Protein 3TR6 (pdb70)

Radius of gyration: 16.95 Å; Cα contacts (8 Å, |Δi|>4): 360; chains: 1; bounding box: 40×46×36 Å

Foldseek 3Di:
DPPDDDDDVVNVVVCCVPQQDADVLLVVLLVVLVVPPPVSPDFDSRVLCVVLVVCQVAWQEEEAEAQQLNSSVQNCVSHDPNHAYEYEDQDDVNVVNNCVSCVVVVNNVRYHYDHDPVLVVLVCCVVVPQFQPGAEYEHDHPLLCVVVVVVSVLRNHHQFHKYKYPQLCVQPVLVVPPSPDPSSVSSVVVVVCLVPDPQWDDWDPDGNIIDMTTGHD

Secondary structure (DSSP, 8-state):
---S-PPPHHHHHHHHHTT----HHHHHHHHHHHHH-TT-----HHHHHHHHHHHH---SEEEEE--TTSHHHH--TT--TT-EEEEEES-HHHHHHHHHHHHHTT-TTTEEEEES-HHHHHHHHHTTT-TT-EEEEEE-S-GGGHHHHHHHHHHHEEEEEEEEEE-SSGGGGGG-TT---HHHHHHHHHHHHHHH-TTB--EE-STT-EEEEEB--

Organism: Coxiella burnetii (strain RSA 493 / Nine Mile phase I) (NCBI:txid227377)

Solvent-accessible surface area: 11883 Å² total

Sequence (217 aa):
SINTTLLTPELYQYLLQVSLREPPLLAELREETTRSFSTYAQTAPEQAQLLALLVKLQAKKVIDIGTFTGYSAIAGLALPKDGTLITCDVDEKSTALAKEYWEKAGLSDKIGLRLSPAKDTLAELIHAGQAWQYDLIYIDADKANTDLYYEESLKLLREGGLIAVDNVLRRGQVADEENQSENNQLIRLFNQKVYKDERVDILIPIGDGLTLARKKS

Nearest PDB structures (foldseek):
  3tr6-assembly1_A-2  TM=1.003E+00  e=8.094E-41  Coxiella burnetii
  5log-assembly1_B  TM=9.502E-01  e=1.441E-25  Myxococcus xanthus
  5lhm-assembly1_A  TM=9.468E-01  e=1.145E-24  Myxococcus xanthus
  2avd-assembly1_B  TM=9.325E-01  e=1.982E-24  Homo sapiens
  3cbg-assembly1_A-2  TM=9.653E-01  e=3.079E-23  Synechocystis sp. PCC 6803

CATH classification: 3.40.50.150

B-factor: mean 41.54, std 13.02, range [16.9, 124.68]

Structure (mmCIF, N/CA/C/O backbone):
data_3TR6
#
_entry.id   3TR6
#
_cell.length_a   83.686
_cell.length_b   83.686
_cell.length_c   212.910
_cell.angle_alpha   90.000
_cell.angle_beta   90.000
_cell.angle_gamma   120.000
#
_symmetry.space_group_name_H-M   'P 61 2 2'
#
loop_
_entity.id
_entity.type
_entity.pdbx_description
1 polymer O-methyltransferase
2 non-polymer 'NICKEL (II) ION'
3 non-polymer S-ADENOSYL-L-HOMOCYSTEINE
4 water water
#
loop_
_atom_site.group_PDB
_atom_site.id
_atom_site.type_symbol
_atom_site.label_atom_id
_atom_site.label_alt_id
_atom_site.label_comp_id
_atom_site.label_asym_id
_atom_site.label_entity_id
_atom_site.label_seq_id
_atom_site.pdbx_PDB_ins_code
_atom_site.Cartn_x
_atom_site.Cartn_y
_atom_site.Cartn_z
_atom_site.occupancy
_atom_site.B_iso_or_e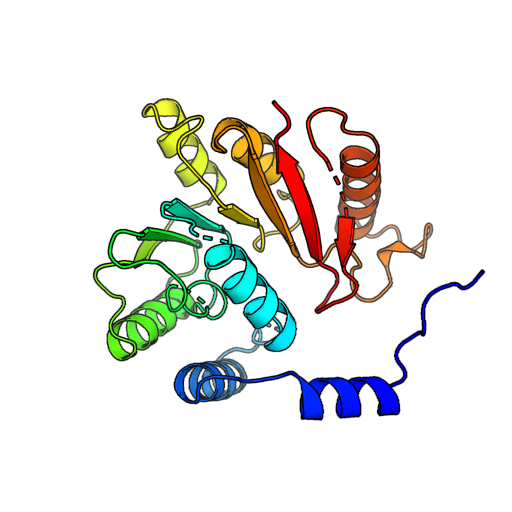quiv
_atom_site.auth_seq_id
_atom_site.auth_comp_id
_atom_site.auth_asym_id
_atom_site.auth_atom_id
_atom_site.pdbx_PDB_model_num
ATOM 9 N N . SER A 1 5 ? 5.764 60.099 -25.337 1.00 73.21 2 SER A N 1
ATOM 10 C CA . SER A 1 5 ? 5.877 59.416 -24.046 1.00 74.22 2 SER A CA 1
ATOM 11 C C . SER A 1 5 ? 4.604 59.748 -23.296 1.00 74.59 2 SER A C 1
ATOM 12 O O . SER A 1 5 ? 4.336 60.929 -23.056 1.00 71.35 2 SER A O 1
ATOM 15 N N . ILE A 1 6 ? 3.812 58.751 -22.902 1.00 54.00 3 ILE A N 1
ATOM 16 C CA . ILE A 1 6 ? 4.120 57.313 -22.892 1.00 49.17 3 ILE A CA 1
ATOM 17 C C . ILE A 1 6 ? 4.831 56.646 -24.088 1.00 52.72 3 ILE A C 1
ATOM 18 O O . ILE A 1 6 ? 4.506 56.895 -25.249 1.00 50.57 3 ILE A O 1
ATOM 23 N N . ASN A 1 7 ? 5.785 55.770 -23.768 1.00 46.30 4 ASN A N 1
ATOM 24 C CA . ASN A 1 7 ? 6.516 54.975 -24.755 1.00 42.19 4 ASN A CA 1
ATOM 25 C C . ASN A 1 7 ? 6.359 53.468 -24.549 1.00 40.92 4 ASN A C 1
ATOM 26 O O . ASN A 1 7 ? 7.022 52.670 -25.213 1.00 31.19 4 ASN A O 1
ATOM 31 N N . THR A 1 8 ? 5.494 53.084 -23.616 1.00 41.59 5 THR A N 1
ATOM 32 C CA . THR A 1 8 ? 5.200 51.677 -23.374 1.00 32.95 5 THR A CA 1
ATOM 33 C C . THR A 1 8 ? 3.711 51.430 -23.531 1.00 30.35 5 THR A C 1
ATOM 34 O O . THR A 1 8 ? 2.893 52.221 -23.072 1.00 32.98 5 THR A O 1
ATOM 38 N N . THR A 1 9 ? 3.355 50.341 -24.196 1.00 29.05 6 THR A N 1
ATOM 39 C CA . THR A 1 9 ? 1.958 49.947 -24.285 1.00 29.88 6 THR A CA 1
ATOM 40 C C . THR A 1 9 ? 1.430 49.526 -22.913 1.00 32.02 6 THR A C 1
ATOM 41 O O . THR A 1 9 ? 1.809 48.483 -22.381 1.00 33.48 6 THR A O 1
ATOM 45 N N . LEU A 1 10 ? 0.562 50.353 -22.341 1.00 31.59 7 LEU A N 1
ATOM 46 C CA . LEU A 1 10 ? 0.017 50.090 -21.016 1.00 27.81 7 LEU A CA 1
ATOM 47 C C . LEU A 1 10 ? -0.979 48.937 -21.061 1.00 30.11 7 LEU A C 1
ATOM 48 O O . LEU A 1 10 ? -1.708 48.769 -22.040 1.00 27.36 7 LEU A O 1
ATOM 53 N N . LEU A 1 11 ? -1.001 48.141 -19.996 1.00 30.40 8 LEU A N 1
ATOM 54 C CA . LEU A 1 11 ? -1.896 46.992 -19.917 1.00 32.78 8 LEU A CA 1
ATOM 55 C C . LEU A 1 11 ? -3.311 47.350 -19.469 1.00 33.29 8 LEU A C 1
ATOM 56 O O . LEU A 1 11 ? -3.513 47.917 -18.394 1.00 33.72 8 LEU A O 1
ATOM 61 N N . THR A 1 12 ? -4.285 47.018 -20.308 1.00 32.14 9 THR A N 1
ATOM 62 C CA . THR A 1 12 ? -5.684 47.045 -19.908 1.00 35.47 9 THR A CA 1
ATOM 63 C C . THR A 1 12 ? -6.007 45.643 -19.419 1.00 36.76 9 THR A C 1
ATOM 64 O O . THR A 1 12 ? -5.253 44.711 -19.685 1.00 39.24 9 THR A O 1
ATOM 68 N N . PRO A 1 13 ? -7.118 45.479 -18.692 1.00 40.73 10 PRO A N 1
ATOM 69 C CA . PRO A 1 13 ? -7.492 44.113 -18.318 1.00 34.70 10 PRO A CA 1
ATOM 70 C C . PRO A 1 13 ? -7.605 43.216 -19.549 1.00 37.24 10 PRO A C 1
ATOM 71 O O . PRO A 1 13 ? -7.270 42.034 -19.483 1.00 34.54 10 PRO A O 1
ATOM 75 N N . GLU A 1 14 ? -8.058 43.779 -20.663 1.00 38.56 11 GLU A N 1
ATOM 76 C CA . GLU A 1 14 ? -8.172 43.020 -21.903 1.00 40.88 11 GLU A CA 1
ATOM 77 C C . GLU A 1 14 ? -6.806 42.532 -22.369 1.00 42.12 11 GLU A C 1
ATOM 78 O O . GLU A 1 14 ? -6.597 41.338 -22.583 1.00 35.90 11 GLU A O 1
ATOM 84 N N . LEU A 1 15 ? -5.878 43.469 -22.521 1.00 40.12 12 LEU A N 1
ATOM 85 C CA . LEU A 1 15 ? -4.540 43.151 -22.995 1.00 32.88 12 LEU A CA 1
ATOM 86 C C . LEU A 1 15 ? -3.813 42.235 -22.012 1.00 36.47 12 LEU A C 1
ATOM 87 O O . LEU A 1 15 ? -3.116 41.305 -22.418 1.00 37.39 12 LEU A O 1
ATOM 92 N N . TYR A 1 16 ? -3.984 42.496 -20.719 1.00 33.66 13 TYR A N 1
ATOM 93 C CA . TYR A 1 16 ? -3.376 41.662 -19.688 1.00 33.89 13 TYR A CA 1
ATOM 94 C C . TYR A 1 16 ? -3.773 40.196 -19.844 1.00 35.47 13 TYR A C 1
ATOM 95 O O . TYR A 1 16 ? -2.927 39.305 -19.777 1.00 39.13 13 TYR A O 1
ATOM 1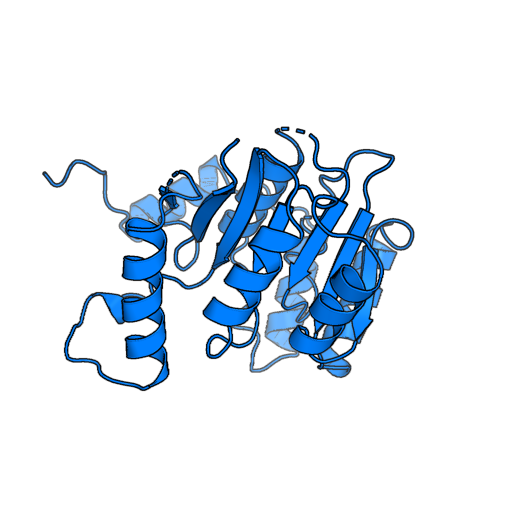04 N N . GLN A 1 17 ? -5.061 39.951 -20.054 1.00 34.42 14 GLN A N 1
ATOM 105 C CA . GLN A 1 17 ? -5.552 38.589 -20.210 1.00 39.11 14 GLN A CA 1
ATOM 106 C C . GLN A 1 17 ? -4.977 37.932 -21.455 1.00 40.02 14 GLN A C 1
ATOM 107 O O . GLN A 1 17 ? -4.644 36.747 -21.445 1.00 36.32 14 GLN A O 1
ATOM 113 N N . TYR A 1 18 ? -4.870 38.704 -22.531 1.00 42.38 15 TYR A N 1
ATOM 114 C CA . TYR A 1 18 ? -4.289 38.195 -23.763 1.00 36.71 15 TYR A CA 1
ATOM 115 C C . TYR A 1 18 ? -2.835 37.807 -23.533 1.00 35.22 15 TYR A C 1
ATOM 116 O O . TYR A 1 18 ? -2.361 36.796 -24.048 1.00 36.40 15 TYR A O 1
ATOM 125 N N . LEU A 1 19 ? -2.130 38.621 -22.756 1.00 33.18 16 LEU A N 1
ATOM 126 C CA . LEU A 1 19 ? -0.724 38.370 -22.462 1.00 32.61 16 LEU A CA 1
ATOM 127 C C . LEU A 1 19 ? -0.548 37.025 -21.767 1.00 34.59 16 LEU A C 1
ATOM 128 O O . LEU A 1 19 ? 0.323 36.236 -22.136 1.00 35.47 16 LEU A O 1
ATOM 133 N N . LEU A 1 20 ? -1.379 36.762 -20.764 1.00 31.49 17 LEU A N 1
ATOM 134 C CA . LEU A 1 20 ? -1.330 35.487 -20.061 1.00 30.42 17 LEU A CA 1
ATOM 135 C C . LEU A 1 20 ? -1.609 34.326 -21.013 1.00 31.17 17 LEU A C 1
ATOM 136 O O . LEU A 1 20 ? -1.024 33.251 -20.882 1.00 37.25 17 LEU A O 1
ATOM 141 N N . GLN A 1 21 ? -2.499 34.549 -21.973 1.00 28.80 18 GLN A N 1
ATOM 142 C CA . GLN A 1 21 ? -2.886 33.499 -22.908 1.00 37.84 18 GLN A CA 1
ATOM 143 C C . GLN A 1 21 ? -1.760 33.110 -23.856 1.00 38.02 18 GLN A C 1
ATOM 144 O O . GLN A 1 21 ? -1.734 31.993 -24.367 1.00 41.52 18 GLN A O 1
ATOM 150 N N . VAL A 1 22 ? -0.833 34.032 -24.094 1.00 33.58 19 VAL A N 1
ATOM 151 C CA . VAL A 1 22 ? 0.266 33.769 -25.014 1.00 31.34 19 VAL A CA 1
ATOM 152 C C . VAL A 1 22 ? 1.625 33.719 -24.329 1.00 36.07 19 VAL A C 1
ATOM 153 O O . VAL A 1 22 ? 2.656 33.724 -25.002 1.00 33.42 19 VAL A O 1
ATOM 157 N N . SER A 1 23 ? 1.636 33.665 -22.999 1.00 33.57 20 SER A N 1
ATOM 158 C CA . SER A 1 23 ? 2.907 33.629 -22.281 1.00 31.08 20 SER A CA 1
ATOM 159 C C . SER A 1 23 ? 2.937 32.700 -21.062 1.00 33.38 20 SER A C 1
ATOM 160 O O . SER A 1 23 ? 3.933 32.013 -20.832 1.00 35.71 20 SER A O 1
ATOM 163 N N . LEU A 1 24 ? 1.860 32.682 -20.281 1.00 34.58 21 LEU A N 1
ATOM 164 C CA . LEU A 1 24 ? 1.860 31.947 -19.013 1.00 34.62 21 LEU A CA 1
ATOM 165 C C . LEU A 1 24 ? 1.840 30.433 -19.201 1.00 35.50 21 LEU A C 1
ATOM 166 O O . LEU A 1 24 ? 0.855 29.872 -19.675 1.00 38.34 21 LEU A O 1
ATOM 171 N N . ARG A 1 25 ? 2.934 29.782 -18.817 1.00 33.84 22 ARG A N 1
ATOM 172 C CA . ARG A 1 25 ? 3.054 28.330 -18.902 1.00 40.27 22 ARG A CA 1
ATOM 173 C C . ARG A 1 25 ? 3.166 27.729 -17.505 1.00 43.22 22 ARG A C 1
ATOM 174 O O . ARG A 1 25 ? 4.202 27.164 -17.151 1.00 44.35 22 ARG A O 1
ATOM 182 N N . GLU A 1 26 ? 2.107 27.849 -16.713 1.00 43.50 23 GLU A N 1
ATOM 183 C CA . GLU A 1 26 ? 2.146 27.398 -15.326 1.00 40.72 23 GLU A CA 1
ATOM 184 C C . GLU A 1 26 ? 2.155 25.877 -15.223 1.00 38.71 23 GLU A C 1
ATOM 185 O O . GLU A 1 26 ? 1.272 25.209 -15.756 1.00 43.21 23 GLU A O 1
ATOM 191 N N . PRO A 1 27 ? 3.164 25.321 -14.538 1.00 38.77 24 PRO A N 1
ATOM 192 C CA . PRO A 1 27 ? 3.204 23.875 -14.298 1.00 41.31 2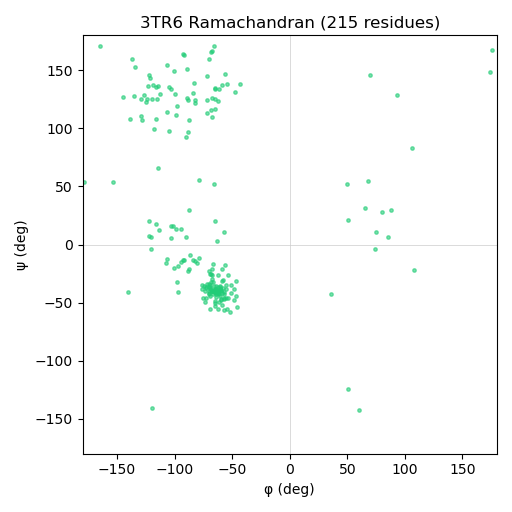4 PRO A CA 1
ATOM 193 C C . PRO A 1 27 ? 2.036 23.462 -13.413 1.00 42.14 24 PRO A C 1
ATOM 194 O O . PRO A 1 27 ? 1.772 24.127 -12.411 1.00 40.98 24 PRO A O 1
ATOM 198 N N . PRO A 1 28 ? 1.339 22.380 -13.782 1.00 43.08 25 PRO A N 1
ATOM 199 C CA . PRO A 1 28 ? 0.139 21.933 -13.066 1.00 46.75 25 PRO A CA 1
ATOM 200 C C . PRO A 1 28 ? 0.339 21.859 -11.557 1.00 39.35 25 PRO A C 1
ATOM 201 O O . PRO A 1 28 ? -0.574 22.206 -10.808 1.00 42.18 25 PRO A O 1
ATOM 205 N N . LEU A 1 29 ? 1.515 21.429 -11.116 1.00 33.73 26 LEU A N 1
ATOM 206 C CA . LEU A 1 29 ? 1.783 21.330 -9.687 1.00 39.72 26 LEU A CA 1
ATOM 207 C C . LEU A 1 29 ? 1.714 22.693 -9.001 1.00 38.54 26 LEU A C 1
ATOM 208 O O . LEU A 1 29 ? 1.167 22.814 -7.908 1.00 39.89 26 LEU A O 1
ATOM 213 N N . LEU A 1 30 ? 2.272 23.717 -9.641 1.00 39.27 27 LEU A N 1
ATOM 214 C CA . LEU A 1 30 ? 2.216 25.071 -9.096 1.00 34.55 27 LEU A CA 1
ATOM 215 C C . LEU A 1 30 ? 0.794 25.624 -9.120 1.00 38.59 27 LEU A C 1
ATOM 216 O O . LEU A 1 30 ? 0.370 26.316 -8.193 1.00 36.58 27 LEU A O 1
ATOM 221 N N . ALA A 1 31 ? 0.061 25.314 -10.185 1.00 36.72 28 ALA A N 1
ATOM 222 C CA . ALA A 1 31 ? -1.342 25.695 -10.286 1.00 37.87 28 ALA A CA 1
ATOM 223 C C . ALA A 1 31 ? -2.119 25.125 -9.103 1.00 38.64 28 ALA A C 1
ATOM 224 O O . ALA A 1 31 ? -2.915 25.821 -8.472 1.00 38.27 28 ALA A O 1
ATOM 226 N N . GLU A 1 32 ? -1.871 23.854 -8.808 1.00 39.31 29 GLU A N 1
ATOM 227 C CA . GLU A 1 32 ? -2.512 23.170 -7.692 1.00 39.65 29 GLU A CA 1
ATOM 228 C C . GLU A 1 32 ? -2.114 23.791 -6.358 1.00 40.13 29 GLU A C 1
ATOM 229 O O . GLU A 1 32 ? -2.937 23.915 -5.449 1.00 42.20 29 GLU A O 1
ATOM 235 N N . LEU A 1 33 ? -0.848 24.182 -6.250 1.00 34.99 30 LEU A N 1
ATOM 236 C CA . LEU A 1 33 ? -0.324 24.780 -5.028 1.00 37.82 30 LEU A CA 1
ATOM 237 C C . LEU A 1 33 ? -1.035 26.080 -4.648 1.00 40.93 30 LEU A C 1
ATOM 238 O O . LEU A 1 33 ? -1.234 26.360 -3.467 1.00 41.73 30 LEU A O 1
ATOM 243 N N . ARG A 1 34 ? -1.415 26.880 -5.639 1.00 36.99 31 ARG A N 1
ATOM 244 C CA . ARG A 1 34 ? -2.066 28.147 -5.329 1.00 43.75 31 ARG A CA 1
ATOM 245 C C . ARG A 1 34 ? -3.588 28.039 -5.202 1.00 43.73 31 ARG A C 1
ATOM 246 O O . ARG A 1 34 ? -4.223 28.869 -4.552 1.00 40.23 31 ARG A O 1
ATOM 254 N N . GLU A 1 35 ? -4.168 27.012 -5.811 1.00 41.23 32 GLU A N 1
ATOM 255 C CA . GLU A 1 35 ? -5.561 26.687 -5.542 1.00 43.88 32 GLU A CA 1
ATOM 256 C C . GLU A 1 35 ? -5.701 26.328 -4.069 1.00 43.93 32 GLU A C 1
ATOM 257 O O . GLU A 1 35 ? -6.650 26.741 -3.406 1.00 46.50 32 GLU A O 1
ATOM 263 N N . GLU A 1 36 ? -4.741 25.564 -3.559 1.00 41.24 33 GLU A N 1
ATOM 264 C CA . GLU A 1 36 ? -4.753 25.166 -2.159 1.00 41.73 33 GLU A CA 1
ATOM 265 C C . GLU A 1 36 ? -4.413 26.327 -1.230 1.00 42.97 33 GLU A C 1
ATOM 266 O O . GLU A 1 36 ? -4.974 26.446 -0.143 1.00 44.70 33 GLU A O 1
ATOM 272 N N . THR A 1 37 ? -3.493 27.183 -1.656 1.00 43.90 34 THR A N 1
ATOM 273 C CA . THR A 1 37 ? -3.127 28.339 -0.848 1.00 43.66 34 THR A CA 1
ATOM 274 C C . THR A 1 37 ? -4.321 29.280 -0.716 1.00 40.17 34 THR A C 1
ATOM 275 O O . THR A 1 37 ? 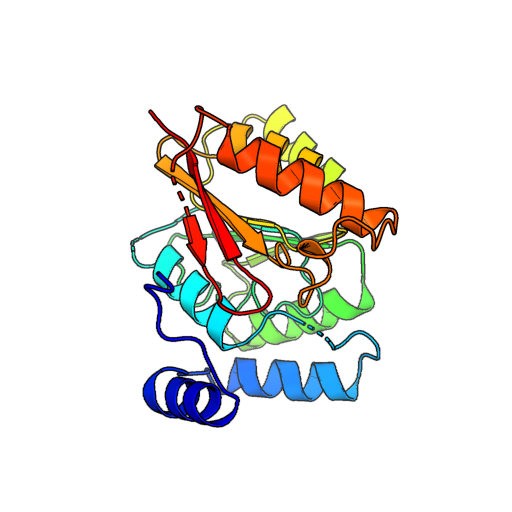-4.564 29.845 0.350 1.00 35.87 34 THR A O 1
ATOM 279 N N . THR A 1 38 ? -5.067 29.437 -1.806 1.00 38.03 35 THR A N 1
ATOM 280 C CA . THR A 1 38 ? -6.264 30.271 -1.803 1.00 44.55 35 THR A CA 1
ATOM 281 C C . THR A 1 38 ? -7.312 29.686 -0.867 1.00 41.72 35 THR A C 1
ATOM 282 O O . THR A 1 38 ? -7.977 30.407 -0.117 1.00 36.58 35 THR A O 1
ATOM 286 N N . ARG A 1 39 ? -7.445 28.367 -0.917 1.00 37.45 36 ARG A N 1
ATOM 287 C CA . ARG A 1 39 ? -8.439 27.657 -0.129 1.00 40.65 36 ARG A CA 1
ATOM 288 C C . ARG A 1 39 ? -8.134 27.647 1.372 1.00 45.25 36 ARG A C 1
ATOM 289 O O . ARG A 1 39 ? -9.050 27.697 2.191 1.00 47.12 36 ARG A O 1
ATOM 297 N N . SER A 1 40 ? -6.853 27.597 1.729 1.00 41.77 37 SER A N 1
ATOM 298 C CA . SER A 1 40 ? -6.460 27.352 3.114 1.00 35.53 37 SER A CA 1
ATOM 299 C C . SER A 1 40 ? -5.891 28.561 3.851 1.00 34.06 37 SER A C 1
ATOM 300 O O . SER A 1 40 ? -5.796 28.545 5.076 1.00 35.55 37 SER A O 1
ATOM 303 N N . PHE A 1 41 ? -5.501 29.600 3.119 1.00 38.61 38 PHE A N 1
ATOM 304 C CA . PHE A 1 41 ? -4.835 30.745 3.739 1.00 34.04 38 PHE A CA 1
ATOM 305 C C . PHE A 1 41 ? -5.519 32.075 3.447 1.00 36.37 38 PHE A C 1
ATOM 306 O O . PHE A 1 41 ? -5.693 32.458 2.289 1.00 35.00 38 PHE A O 1
ATOM 314 N N . SER A 1 42 ? -5.902 32.779 4.506 1.00 36.05 39 SER A N 1
ATOM 315 C CA . SER A 1 42 ? -6.537 34.083 4.358 1.00 32.91 39 SER A CA 1
ATOM 316 C C . SER A 1 42 ? -5.543 35.078 3.782 1.00 33.68 39 SER A C 1
ATOM 317 O O . SER A 1 42 ? -5.923 36.133 3.279 1.00 34.40 39 SER A O 1
ATOM 320 N N . THR A 1 43 ? -4.264 34.726 3.857 1.00 34.57 40 THR A N 1
ATOM 321 C CA . THR A 1 43 ? -3.193 35.598 3.395 1.00 32.60 40 THR A CA 1
ATOM 322 C C . THR A 1 43 ? -2.730 35.208 2.000 1.00 35.84 40 THR A C 1
ATOM 323 O O . THR A 1 43 ? -1.687 35.665 1.539 1.00 37.05 40 THR A O 1
ATOM 327 N N . TYR A 1 44 ? -3.524 34.373 1.335 1.00 34.65 41 TYR A N 1
ATOM 328 C CA . TYR A 1 44 ? -3.209 33.845 0.008 1.00 34.56 41 TYR A CA 1
ATOM 329 C C . TYR A 1 44 ? -2.718 34.897 -0.989 1.00 35.91 41 TYR A C 1
ATOM 330 O O . TYR A 1 44 ? -1.927 34.589 -1.876 1.00 39.59 41 TYR A O 1
ATOM 339 N N . ALA A 1 45 ? -3.192 36.131 -0.848 1.00 35.58 42 ALA A N 1
ATOM 340 C CA . ALA A 1 45 ? -2.917 37.173 -1.838 1.00 36.93 42 ALA A CA 1
ATOM 341 C C . ALA A 1 45 ? -1.442 37.578 -1.931 1.00 44.21 42 ALA A C 1
ATOM 342 O O . ALA A 1 45 ? -0.991 38.057 -2.974 1.00 46.97 42 ALA A O 1
ATOM 352 N N . GLN A 1 47 ? 0.867 35.774 -2.294 1.00 33.91 44 GLN A N 1
ATOM 353 C CA . GLN A 1 47 ? 1.533 34.776 -3.120 1.00 37.97 44 GLN A CA 1
ATOM 354 C C . GLN A 1 47 ? 2.073 35.403 -4.403 1.00 46.85 44 GLN A C 1
ATOM 355 O O . GLN A 1 47 ? 1.476 36.332 -4.958 1.00 41.75 44 GLN A O 1
ATOM 361 N N . THR A 1 48 ? 3.207 34.892 -4.870 1.00 39.00 45 THR A N 1
ATOM 362 C CA . THR A 1 48 ? 3.840 35.417 -6.070 1.00 35.77 45 THR A CA 1
ATOM 363 C C . THR A 1 48 ? 2.965 35.176 -7.293 1.00 32.30 45 THR A C 1
ATOM 364 O O . THR A 1 48 ? 2.420 34.084 -7.473 1.00 32.73 45 THR A O 1
ATOM 368 N N . ALA A 1 49 ? 2.827 36.205 -8.125 1.00 33.07 46 ALA A N 1
ATOM 369 C CA . ALA A 1 49 ? 2.066 36.095 -9.364 1.00 28.25 46 ALA A CA 1
ATOM 370 C C . ALA A 1 49 ? 2.689 35.043 -10.278 1.00 32.24 46 ALA A C 1
ATOM 371 O O . ALA A 1 49 ? 3.908 35.017 -10.465 1.00 31.22 46 ALA A O 1
ATOM 373 N N . PRO A 1 50 ? 1.853 34.164 -10.846 1.00 32.00 47 PRO A N 1
ATOM 374 C CA . PRO A 1 50 ? 2.352 33.095 -11.716 1.00 28.68 47 PRO A CA 1
ATOM 375 C C . PRO A 1 50 ? 3.275 33.637 -12.805 1.00 33.30 47 PRO A C 1
ATOM 376 O O . PRO A 1 50 ? 4.313 33.038 -13.088 1.00 33.92 47 PRO A O 1
ATOM 380 N N . GLU A 1 51 ? 2.907 34.769 -13.393 1.00 31.07 48 GLU A N 1
ATOM 381 C CA . GLU A 1 51 ? 3.685 35.345 -14.483 1.00 31.39 48 GLU A CA 1
ATOM 382 C C . GLU A 1 51 ? 5.008 35.934 -14.000 1.00 31.72 48 GLU A C 1
ATOM 383 O O . GLU A 1 51 ? 6.008 35.880 -14.715 1.00 34.83 48 GLU A O 1
ATOM 389 N N . GLN A 1 52 ? 5.017 36.494 -12.794 1.00 29.20 49 GLN A N 1
ATOM 390 C CA . GLN A 1 52 ? 6.251 37.040 -12.239 1.00 32.76 49 GLN A CA 1
ATOM 391 C C . GLN A 1 52 ? 7.219 35.913 -11.887 1.00 35.09 49 GLN A C 1
ATOM 392 O O . GLN A 1 52 ? 8.418 36.004 -12.148 1.00 30.58 49 GLN A O 1
ATOM 398 N N . ALA A 1 53 ? 6.684 34.851 -11.292 1.00 37.15 50 ALA A N 1
ATOM 399 C CA . ALA A 1 53 ? 7.482 33.685 -10.941 1.00 27.57 50 ALA A CA 1
ATOM 400 C C . ALA A 1 53 ? 8.103 33.069 -12.187 1.00 30.18 50 ALA A C 1
ATOM 401 O O . ALA A 1 53 ? 9.244 32.612 -12.164 1.00 30.01 50 ALA A O 1
ATOM 403 N N . GLN A 1 54 ? 7.342 33.054 -13.275 1.00 32.79 51 GLN A N 1
ATOM 404 C CA . GLN A 1 54 ? 7.819 32.485 -14.527 1.00 32.96 51 GLN A CA 1
ATOM 405 C C . GLN A 1 54 ? 9.029 33.248 -15.051 1.00 31.43 51 GLN A C 1
ATOM 406 O O . GLN A 1 54 ? 9.948 32.655 -15.618 1.00 27.23 51 GLN A O 1
ATOM 412 N N . LEU A 1 55 ? 9.020 34.564 -14.856 1.00 28.56 52 LEU A N 1
ATOM 413 C CA . LEU A 1 55 ? 10.145 35.409 -15.229 1.00 24.60 52 LEU A CA 1
ATOM 414 C C . LEU A 1 55 ? 11.364 35.075 -14.379 1.00 29.73 52 LEU A C 1
ATOM 415 O O . LEU A 1 55 ? 12.488 35.060 -14.877 1.00 26.56 52 LEU A O 1
ATOM 420 N N . LEU A 1 56 ? 11.132 34.814 -13.095 1.00 29.29 53 LEU A N 1
ATOM 421 C CA . LEU A 1 56 ? 12.197 34.408 -12.187 1.00 27.65 53 LEU A CA 1
ATOM 422 C C . LEU A 1 56 ? 12.835 33.106 -12.654 1.00 28.10 53 LEU A C 1
ATOM 423 O O . LEU A 1 56 ? 14.056 32.964 -12.652 1.00 26.84 53 LEU A O 1
ATOM 428 N N . ALA A 1 57 ? 11.994 32.155 -13.046 1.00 29.06 54 ALA A N 1
ATOM 429 C CA . ALA A 1 57 ? 12.470 30.870 -13.540 1.00 30.87 54 ALA A CA 1
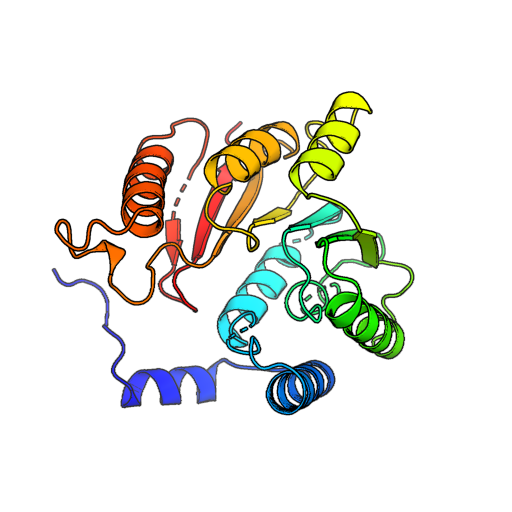ATOM 430 C C . ALA A 1 57 ? 13.344 31.063 -14.774 1.00 30.46 54 ALA A C 1
ATOM 431 O O . ALA A 1 57 ? 14.369 30.397 -14.929 1.00 34.79 54 ALA A O 1
ATOM 433 N N . LEU A 1 58 ? 12.940 31.979 -15.649 1.00 28.59 55 LEU A N 1
ATOM 434 C CA . LEU A 1 58 ? 13.704 32.257 -16.858 1.00 29.95 55 LEU A CA 1
ATOM 435 C C . LEU A 1 58 ? 15.067 32.857 -16.520 1.00 29.20 55 LEU A C 1
ATOM 436 O O . LEU A 1 58 ? 16.058 32.567 -17.186 1.00 30.54 55 LEU A O 1
ATOM 441 N N . LEU A 1 59 ? 15.113 33.683 -15.479 1.00 25.22 56 LEU A N 1
ATOM 442 C CA . LEU A 1 59 ? 16.362 34.304 -15.050 1.00 26.93 56 LEU A CA 1
ATOM 443 C C . LEU A 1 59 ? 17.350 33.286 -14.489 1.00 28.80 56 LEU A C 1
ATOM 444 O O . LEU A 1 59 ? 18.552 33.374 -14.739 1.00 31.00 56 LEU A O 1
ATOM 449 N N . VAL A 1 60 ? 16.841 32.328 -13.723 1.00 27.01 57 VAL A N 1
ATOM 450 C CA . VAL A 1 60 ? 17.668 31.242 -13.211 1.00 27.79 57 VAL A CA 1
ATOM 451 C C . VAL A 1 60 ? 18.333 30.493 -14.366 1.00 36.12 57 VAL A C 1
ATOM 452 O O . VAL A 1 60 ? 19.514 30.152 -14.305 1.00 39.21 57 VAL A O 1
ATOM 456 N N . LYS A 1 61 ? 17.570 30.246 -15.425 1.00 30.85 58 LYS A N 1
ATOM 457 C CA . LYS A 1 61 ? 18.093 29.528 -16.579 1.00 32.64 58 LYS A CA 1
ATOM 458 C C . LYS A 1 61 ? 19.115 30.347 -17.370 1.00 37.49 58 LYS A C 1
ATOM 459 O O . LYS A 1 61 ? 20.141 29.818 -17.800 1.00 39.36 58 LYS A O 1
ATOM 465 N N . LEU A 1 62 ? 18.842 31.635 -17.556 1.00 32.82 59 LEU A N 1
ATOM 466 C CA . LEU A 1 62 ? 19.745 32.496 -18.315 1.00 33.29 59 LEU A CA 1
ATOM 467 C C . LEU A 1 62 ? 21.093 32.652 -17.623 1.00 36.63 59 LEU A C 1
ATOM 468 O O . LEU A 1 62 ? 22.143 32.638 -18.267 1.00 37.02 59 LEU A O 1
ATOM 481 N N . GLN A 1 64 ? 22.139 30.557 -15.430 1.00 36.18 61 GLN A N 1
ATOM 482 C CA . GLN A 1 64 ? 22.541 29.241 -14.966 1.00 39.49 61 GLN A CA 1
ATOM 483 C C . GLN A 1 64 ? 22.897 29.360 -13.490 1.00 39.09 61 GLN A C 1
ATOM 484 O O . GLN A 1 64 ? 23.994 28.992 -13.066 1.00 42.29 61 GLN A O 1
ATOM 490 N N . ALA A 1 65 ? 21.964 29.902 -12.717 1.00 32.10 62 ALA A N 1
ATOM 491 C CA . ALA A 1 65 ? 22.182 30.151 -11.301 1.00 31.77 62 ALA A CA 1
ATOM 492 C C . ALA A 1 65 ? 22.294 28.840 -10.534 1.00 34.26 62 ALA A C 1
ATOM 493 O O . ALA A 1 65 ? 21.417 27.982 -10.623 1.00 35.30 62 ALA A O 1
ATOM 495 N N . LYS A 1 66 ? 23.380 28.687 -9.783 1.00 33.24 63 LYS A N 1
ATOM 496 C CA . LYS A 1 66 ? 23.628 27.457 -9.037 1.00 39.21 63 LYS A CA 1
ATOM 497 C C . LYS A 1 66 ? 23.410 27.652 -7.540 1.00 39.34 63 LYS A C 1
ATOM 498 O O . LYS A 1 66 ? 23.345 26.686 -6.782 1.00 36.22 63 LYS A O 1
ATOM 504 N N . LYS A 1 67 ? 23.291 28.909 -7.126 1.00 36.74 64 LYS A N 1
ATOM 505 C CA . LYS A 1 67 ? 23.055 29.246 -5.728 1.00 37.03 64 LYS A CA 1
ATOM 506 C C . LYS A 1 67 ? 22.039 30.376 -5.603 1.00 38.55 64 LYS A C 1
ATOM 507 O O . LYS A 1 67 ? 22.342 31.534 -5.900 1.00 35.89 64 LYS A O 1
ATOM 513 N N . VAL A 1 68 ? 20.839 30.034 -5.150 1.00 37.60 65 VAL A N 1
ATOM 514 C CA . VAL A 1 68 ? 19.742 30.988 -5.077 1.00 32.29 65 VAL A CA 1
ATOM 515 C C . VAL A 1 68 ? 19.216 31.129 -3.655 1.00 35.62 65 VAL A C 1
ATOM 516 O O . VAL A 1 68 ? 19.171 30.159 -2.899 1.00 38.85 65 VAL A O 1
ATOM 520 N N . ILE A 1 69 ? 18.829 32.345 -3.288 1.00 31.22 66 ILE A N 1
ATOM 521 C CA . ILE A 1 69 ? 18.138 32.559 -2.024 1.00 35.65 66 ILE A CA 1
ATOM 522 C C . ILE A 1 69 ? 16.723 33.072 -2.266 1.00 32.18 66 ILE A C 1
ATOM 523 O O . ILE A 1 69 ? 16.499 33.957 -3.092 1.00 30.57 66 ILE A O 1
ATOM 528 N N . ASP A 1 70 ? 15.772 32.505 -1.538 1.00 30.74 67 ASP A N 1
ATOM 529 C CA . ASP A 1 70 ? 14.377 32.889 -1.655 1.00 29.50 67 ASP A CA 1
ATOM 530 C C . ASP A 1 70 ? 13.901 33.443 -0.317 1.00 30.23 67 ASP A C 1
ATOM 531 O O . ASP A 1 70 ? 13.602 32.686 0.603 1.00 33.02 67 ASP A O 1
ATOM 536 N N . ILE A 1 71 ? 13.856 34.767 -0.206 1.00 24.12 68 ILE A N 1
ATOM 537 C CA . ILE A 1 71 ? 13.438 35.418 1.032 1.00 28.66 68 ILE A CA 1
ATOM 538 C C . ILE A 1 71 ? 11.921 35.622 1.093 1.00 36.51 68 ILE A C 1
ATOM 539 O O . ILE A 1 71 ? 11.370 36.483 0.404 1.00 32.81 68 ILE A O 1
ATOM 544 N N . GLY A 1 72 ? 11.256 34.825 1.926 1.00 31.51 69 GLY A N 1
ATOM 545 C CA . GLY A 1 72 ? 9.810 34.864 2.044 1.00 33.50 69 GLY A CA 1
ATOM 546 C C . GLY A 1 72 ? 9.169 33.660 1.380 1.00 38.48 69 GLY A C 1
ATOM 547 O O . GLY A 1 72 ? 8.714 33.739 0.240 1.00 38.68 69 GLY A O 1
ATOM 548 N N . THR A 1 73 ? 9.124 32.545 2.102 1.00 33.43 70 THR A N 1
ATOM 549 C CA . THR A 1 73 ? 8.668 31.279 1.541 1.00 35.30 70 THR A CA 1
ATOM 550 C C . THR A 1 73 ? 7.161 31.225 1.320 1.00 40.00 70 THR A C 1
ATOM 551 O O . THR A 1 73 ? 6.696 30.781 0.271 1.00 37.46 70 THR A O 1
ATOM 555 N N . PHE A 1 74 ? 6.406 31.669 2.320 1.00 41.42 71 PHE A N 1
ATOM 556 C CA . PHE A 1 74 ? 4.966 31.456 2.341 1.00 39.20 71 PHE A CA 1
ATOM 557 C C . PHE A 1 74 ? 4.698 29.975 2.087 1.00 34.43 71 PHE A C 1
ATOM 558 O O . PHE A 1 74 ? 5.225 29.121 2.792 1.00 39.06 71 PHE A O 1
ATOM 566 N N . THR A 1 75 ? 3.892 29.666 1.078 1.00 35.80 72 THR A N 1
ATOM 567 C CA . THR A 1 75 ? 3.626 28.273 0.733 1.00 33.08 72 THR A CA 1
ATOM 568 C C . THR A 1 75 ? 4.568 27.783 -0.366 1.00 40.30 72 THR A C 1
ATOM 569 O O . THR A 1 75 ? 4.346 26.731 -0.968 1.00 37.95 72 THR A O 1
ATOM 573 N N . GLY A 1 76 ? 5.613 28.567 -0.626 1.00 41.79 73 GLY A N 1
ATOM 574 C CA . GLY A 1 76 ? 6.720 28.142 -1.466 1.00 31.77 73 GLY A CA 1
ATOM 575 C C . GLY A 1 76 ? 6.549 28.201 -2.973 1.00 36.40 73 GLY A C 1
ATOM 576 O O . GLY A 1 76 ? 7.188 27.430 -3.691 1.00 37.82 73 GLY A O 1
ATOM 577 N N . TYR A 1 77 ? 5.714 29.114 -3.463 1.00 34.49 74 TYR A N 1
ATOM 578 C CA . TYR A 1 77 ? 5.480 29.218 -4.903 1.00 34.98 74 TYR A CA 1
ATOM 579 C C . TYR A 1 77 ? 6.744 29.642 -5.660 1.00 34.28 74 TYR A C 1
ATOM 580 O O . TYR A 1 77 ? 7.156 28.986 -6.618 1.00 31.03 74 TYR A O 1
ATOM 589 N N . SER A 1 78 ? 7.358 30.739 -5.229 1.00 33.19 75 SER A N 1
ATOM 590 C CA . SER A 1 78 ? 8.549 31.250 -5.898 1.00 27.45 75 SER A CA 1
ATOM 591 C C . SER A 1 78 ? 9.746 30.326 -5.695 1.00 33.12 75 SER A C 1
ATOM 592 O O . SER A 1 78 ? 10.587 30.181 -6.584 1.00 29.72 75 SER A O 1
ATOM 595 N N . ALA A 1 79 ? 9.815 29.703 -4.521 1.00 32.38 76 ALA A N 1
ATOM 596 C CA . ALA A 1 79 ? 10.888 28.768 -4.211 1.00 33.59 76 ALA A CA 1
ATOM 597 C C . ALA A 1 79 ? 10.860 27.584 -5.166 1.00 30.78 76 ALA A C 1
ATOM 598 O O . ALA A 1 79 ? 11.899 27.137 -5.648 1.00 31.89 76 ALA A O 1
ATOM 600 N N . ILE A 1 80 ? 9.661 27.085 -5.437 1.00 31.44 77 ILE A N 1
ATOM 601 C CA . ILE A 1 80 ? 9.481 25.957 -6.341 1.00 29.85 77 ILE A CA 1
ATOM 602 C C . ILE A 1 80 ? 9.618 26.377 -7.803 1.00 31.22 77 ILE A C 1
ATOM 603 O O . ILE A 1 80 ? 10.172 25.642 -8.620 1.00 31.76 77 ILE A O 1
ATOM 608 N N . ALA A 1 81 ? 9.110 27.562 -8.127 1.00 29.35 78 ALA A N 1
ATOM 609 C CA . ALA A 1 81 ? 9.209 28.085 -9.484 1.00 30.35 78 ALA A CA 1
ATOM 610 C C . ALA A 1 81 ? 10.669 28.160 -9.910 1.00 33.01 78 ALA A C 1
ATOM 611 O O . ALA A 1 81 ? 11.041 27.689 -10.988 1.00 32.87 78 ALA A O 1
ATOM 621 N N . GLY A 1 83 ? 13.198 26.748 -8.141 1.00 33.60 80 GLY A N 1
ATOM 622 C CA . GLY A 1 83 ? 13.752 25.426 -7.907 1.00 30.19 80 GLY A CA 1
ATOM 623 C C . GLY A 1 83 ? 13.691 24.541 -9.140 1.00 31.69 80 GLY A C 1
ATOM 624 O O . GLY A 1 83 ? 14.644 23.834 -9.451 1.00 34.44 80 GLY A O 1
ATOM 625 N N . LEU A 1 84 ? 12.567 24.585 -9.849 1.00 31.46 81 LEU A N 1
ATOM 626 C CA . LEU A 1 84 ? 12.379 23.765 -11.042 1.00 32.70 81 LEU A CA 1
ATOM 627 C C . LEU A 1 84 ? 13.297 24.172 -12.194 1.00 33.10 81 LEU A C 1
ATOM 628 O O . LEU A 1 84 ? 13.549 23.384 -13.107 1.00 37.39 81 LEU A O 1
ATOM 633 N N . ALA A 1 85 ? 13.789 25.405 -12.153 1.00 32.72 82 ALA A N 1
ATOM 634 C CA . ALA A 1 85 ? 14.636 25.918 -13.225 1.00 32.62 82 ALA A CA 1
ATOM 635 C C . ALA A 1 85 ? 16.118 25.706 -12.930 1.00 34.08 82 ALA A C 1
ATOM 636 O O . ALA A 1 85 ? 16.962 25.846 -13.817 1.00 35.08 82 ALA A O 1
ATOM 638 N N . LEU A 1 86 ? 16.422 25.363 -11.682 1.00 33.12 83 LEU A N 1
ATOM 639 C CA . LEU A 1 86 ? 17.792 25.115 -11.249 1.00 30.91 83 LEU A CA 1
ATOM 640 C C . LEU A 1 86 ? 18.487 24.066 -12.101 1.00 34.45 83 LEU A C 1
ATOM 641 O O . LEU A 1 86 ? 17.891 23.047 -12.449 1.00 40.89 83 LEU A O 1
ATOM 646 N N . PRO A 1 87 ? 19.760 24.314 -12.442 1.00 43.23 84 PRO A N 1
ATOM 647 C CA . PRO A 1 87 ? 20.572 23.286 -13.100 1.00 45.23 84 PRO A CA 1
ATOM 648 C C . PRO A 1 87 ? 20.834 22.128 -12.139 1.00 43.85 84 PRO A C 1
ATOM 649 O O . PRO A 1 87 ? 20.588 22.277 -10.940 1.00 42.19 84 PRO A O 1
ATOM 653 N N . LYS A 1 88 ? 21.318 21.001 -12.654 1.00 48.81 85 LYS A N 1
ATOM 654 C CA . LYS A 1 88 ? 21.435 19.773 -11.862 1.00 50.76 85 LYS A CA 1
ATOM 655 C C . LYS A 1 88 ? 22.151 19.970 -10.526 1.00 50.50 85 LYS A C 1
ATOM 656 O O . LYS A 1 88 ? 21.809 19.331 -9.531 1.00 45.87 85 LYS A O 1
ATOM 662 N N . ASP A 1 89 ? 23.139 20.858 -10.509 1.00 49.17 86 ASP A N 1
ATOM 663 C CA . ASP A 1 89 ? 23.966 21.067 -9.325 1.00 43.11 86 ASP A CA 1
ATOM 664 C C . ASP A 1 89 ? 23.598 22.342 -8.572 1.00 46.26 86 ASP A C 1
ATOM 665 O O . ASP A 1 89 ? 24.369 22.827 -7.744 1.00 46.78 86 ASP A O 1
ATOM 670 N N . GLY A 1 90 ? 22.421 22.885 -8.863 1.00 45.86 87 GLY A N 1
ATOM 671 C CA . GLY A 1 90 ? 21.983 24.116 -8.232 1.00 41.31 87 GLY A CA 1
ATOM 672 C C . GLY A 1 90 ? 21.228 23.871 -6.942 1.00 36.39 87 GLY A C 1
ATOM 673 O O . GLY A 1 90 ? 20.590 22.833 -6.772 1.00 41.42 87 GLY A O 1
ATOM 674 N N . THR A 1 91 ? 21.308 24.827 -6.024 1.00 30.29 88 THR A N 1
ATOM 675 C CA . THR A 1 91 ? 20.560 24.742 -4.778 1.00 34.47 88 THR A CA 1
ATOM 676 C C . THR A 1 91 ? 19.880 26.065 -4.457 1.00 38.01 88 THR A C 1
ATOM 677 O O . THR A 1 91 ? 20.338 27.131 -4.872 1.00 40.03 88 THR A O 1
ATOM 681 N N . LEU A 1 92 ? 18.779 25.983 -3.718 1.00 36.96 89 LEU A N 1
ATOM 682 C CA . LEU A 1 92 ? 18.036 27.161 -3.304 1.00 35.93 89 LEU A CA 1
ATOM 683 C C . LEU A 1 92 ? 17.670 27.030 -1.838 1.00 34.68 89 LEU A C 1
ATOM 684 O O . LEU A 1 92 ? 17.110 26.017 -1.420 1.00 42.80 89 LEU A O 1
ATOM 689 N N . ILE A 1 93 ? 18.000 28.045 -1.051 1.00 33.99 90 ILE A N 1
ATOM 690 C CA . ILE A 1 93 ? 17.533 28.094 0.327 1.00 41.68 90 ILE A CA 1
ATOM 691 C C . ILE A 1 93 ? 16.418 29.122 0.446 1.00 41.32 90 ILE A C 1
ATOM 692 O O . ILE A 1 93 ? 16.507 30.218 -0.106 1.00 42.95 90 ILE A O 1
ATOM 697 N N . THR A 1 94 ? 15.359 28.756 1.156 1.00 38.92 91 THR A N 1
ATOM 698 C CA . THR A 1 94 ? 14.193 29.617 1.269 1.00 35.43 91 THR A CA 1
ATOM 699 C C . THR A 1 94 ? 13.956 30.012 2.723 1.00 38.40 91 THR A C 1
ATOM 700 O O . THR A 1 94 ? 14.071 29.188 3.628 1.00 38.25 91 THR A O 1
ATOM 704 N N . CYS A 1 95 ? 13.631 31.281 2.940 1.00 32.14 92 CYS A N 1
ATOM 705 C CA . CYS A 1 95 ? 13.535 31.817 4.289 1.00 34.09 92 CYS A CA 1
ATOM 706 C C . CYS A 1 95 ? 12.117 32.225 4.654 1.00 40.24 92 CYS A C 1
ATOM 707 O O . CYS A 1 95 ? 11.413 32.850 3.865 1.00 38.75 92 CYS A O 1
ATOM 710 N N . ASP A 1 96 ? 11.714 31.869 5.867 1.00 43.70 93 ASP A N 1
ATOM 711 C CA . ASP A 1 96 ? 10.448 32.314 6.422 1.00 43.56 93 ASP A CA 1
ATOM 712 C C . ASP A 1 96 ? 10.467 32.055 7.920 1.00 50.40 93 ASP A C 1
ATOM 713 O O . ASP A 1 96 ? 11.373 31.398 8.433 1.00 52.08 93 ASP A O 1
ATOM 718 N N . VAL A 1 97 ? 9.469 32.574 8.621 1.00 51.50 94 VAL A N 1
ATOM 719 C CA . VAL A 1 97 ? 9.386 32.394 10.061 1.00 47.67 94 VAL A CA 1
ATOM 720 C C . VAL A 1 97 ? 8.084 31.684 10.422 1.00 48.69 94 VAL A C 1
ATOM 721 O O . VAL A 1 97 ? 7.847 31.348 11.581 1.00 55.89 94 VAL A O 1
ATOM 725 N N . ASP A 1 98 ? 7.249 31.446 9.415 1.00 43.96 95 ASP A N 1
ATOM 726 C CA . ASP A 1 98 ? 5.928 30.865 9.627 1.00 44.12 95 ASP A CA 1
ATOM 727 C C . ASP A 1 98 ? 5.928 29.359 9.380 1.00 48.76 95 ASP A C 1
ATOM 728 O O . ASP A 1 98 ? 6.216 28.903 8.274 1.00 49.40 95 ASP A O 1
ATOM 733 N N . GLU A 1 99 ? 5.592 28.591 10.413 1.00 50.31 96 GLU A N 1
ATOM 734 C CA . GLU A 1 99 ? 5.635 27.134 10.331 1.00 47.15 96 GLU A CA 1
ATOM 735 C C . GLU A 1 99 ? 4.497 26.549 9.505 1.00 47.07 96 GLU A C 1
ATOM 736 O O . GLU A 1 99 ? 4.697 25.601 8.745 1.00 45.83 96 GLU A O 1
ATOM 742 N N . LYS A 1 100 ? 3.304 27.112 9.663 1.00 47.01 97 LYS A N 1
ATOM 743 C CA . LYS A 1 100 ? 2.121 26.585 8.993 1.00 45.97 97 LYS A CA 1
ATOM 744 C C . LYS A 1 100 ? 2.286 26.580 7.476 1.00 45.93 97 LYS A C 1
ATOM 745 O O . LYS A 1 100 ? 2.084 25.554 6.827 1.00 44.45 97 LYS A O 1
ATOM 751 N N . SER A 1 101 ? 2.661 27.726 6.915 1.00 38.41 98 SER A N 1
ATOM 752 C CA . SER A 1 101 ? 2.797 27.858 5.468 1.00 38.72 98 SER A CA 1
ATOM 753 C C . SER A 1 101 ? 3.986 27.079 4.900 1.00 39.15 98 SER A C 1
ATOM 754 O O . SER A 1 101 ? 3.879 26.466 3.838 1.00 39.90 98 SER A O 1
ATOM 757 N N . THR A 1 102 ? 5.113 27.099 5.605 1.00 35.91 99 THR A N 1
ATOM 758 C CA . THR A 1 102 ? 6.309 26.412 5.129 1.00 40.40 99 THR A CA 1
ATOM 759 C C . THR A 1 102 ? 6.133 24.896 5.139 1.00 45.24 99 THR A C 1
ATOM 760 O O . THR A 1 102 ? 6.770 24.184 4.362 1.00 45.57 99 THR A O 1
ATOM 764 N N . ALA A 1 103 ? 5.264 24.404 6.016 1.00 44.17 100 ALA A N 1
ATOM 765 C CA . ALA A 1 103 ? 4.981 22.975 6.074 1.00 43.33 100 ALA A CA 1
ATOM 766 C C . ALA A 1 103 ? 4.329 22.517 4.774 1.00 40.70 100 ALA A C 1
ATOM 767 O O . ALA A 1 103 ? 4.647 21.450 4.246 1.00 45.08 100 ALA A O 1
ATOM 769 N N . LEU A 1 104 ? 3.416 23.333 4.260 1.00 39.99 101 LEU A N 1
ATOM 770 C CA . LEU A 1 104 ? 2.779 23.048 2.982 1.00 45.56 101 LEU A CA 1
ATOM 771 C C . LEU A 1 104 ? 3.801 23.171 1.856 1.00 44.98 101 LEU A C 1
ATOM 772 O O . LEU A 1 104 ? 3.806 22.375 0.916 1.00 37.90 101 LEU A O 1
ATOM 777 N N . ALA A 1 105 ? 4.666 24.176 1.963 1.00 39.10 102 ALA A N 1
ATOM 778 C CA . ALA A 1 105 ? 5.765 24.351 1.021 1.00 36.50 102 ALA A CA 1
ATOM 779 C C . ALA A 1 105 ? 6.619 23.088 0.908 1.00 38.98 102 ALA A C 1
ATOM 780 O O . ALA A 1 105 ? 6.809 22.563 -0.189 1.00 36.45 102 ALA A O 1
ATOM 782 N N . LYS A 1 106 ? 7.129 22.608 2.042 1.00 41.53 103 LYS A N 1
ATOM 783 C CA . LYS A 1 106 ? 7.910 21.370 2.077 1.00 45.88 103 LYS A CA 1
ATOM 784 C C . LYS A 1 106 ? 7.182 20.273 1.325 1.00 45.02 103 LYS A C 1
ATOM 785 O O . LYS A 1 106 ? 7.771 19.564 0.511 1.00 45.22 103 LYS A O 1
ATOM 791 N N . GLU A 1 107 ? 5.895 20.138 1.620 1.00 42.08 104 GLU A N 1
ATOM 792 C CA . GLU A 1 107 ? 5.070 19.084 1.054 1.00 45.84 104 GLU A CA 1
ATOM 793 C C . GLU A 1 107 ? 5.096 19.148 -0.467 1.00 43.80 104 GLU A C 1
ATOM 794 O O . GLU A 1 107 ? 5.301 18.138 -1.133 1.00 41.39 104 GLU A O 1
ATOM 800 N N . TYR A 1 108 ? 4.918 20.348 -1.012 1.00 50.15 105 TYR A N 1
ATOM 801 C CA . TYR A 1 108 ? 4.824 20.515 -2.458 1.00 46.14 105 TYR A CA 1
ATOM 802 C C . TYR A 1 108 ? 6.164 20.394 -3.179 1.00 41.08 105 TYR A C 1
ATOM 803 O O . TYR A 1 108 ? 6.220 19.870 -4.292 1.00 39.05 105 TYR A O 1
ATOM 812 N N . TRP A 1 109 ? 7.241 20.864 -2.556 1.00 36.56 106 TRP A N 1
ATOM 813 C CA . TRP A 1 109 ? 8.543 20.764 -3.208 1.00 43.10 106 TRP A CA 1
ATOM 814 C C . TRP A 1 109 ? 9.169 19.376 -3.068 1.00 45.61 106 TRP A C 1
ATOM 815 O O . TRP A 1 109 ? 10.095 19.031 -3.800 1.00 49.46 106 TRP A O 1
ATOM 826 N N . GLU A 1 110 ? 8.649 18.580 -2.139 1.00 44.70 107 GLU A N 1
ATOM 827 C CA . GLU A 1 110 ? 8.968 17.160 -2.104 1.00 50.69 107 GLU A CA 1
ATOM 828 C C . GLU A 1 110 ? 8.235 16.492 -3.257 1.00 42.05 107 GLU A C 1
ATOM 829 O O . GLU A 1 110 ? 8.820 15.745 -4.038 1.00 43.31 107 GLU A O 1
ATOM 835 N N . LYS A 1 111 ? 6.943 16.785 -3.356 1.00 44.81 108 LYS A N 1
ATOM 836 C CA . LYS A 1 111 ? 6.088 16.251 -4.407 1.00 43.38 108 LYS A CA 1
ATOM 837 C C . LYS A 1 111 ? 6.604 16.636 -5.791 1.00 47.87 108 LYS A C 1
ATOM 838 O O . LYS A 1 111 ? 6.270 15.995 -6.790 1.00 47.81 108 LYS A O 1
ATOM 844 N N . ALA A 1 112 ? 7.419 17.685 -5.840 1.00 45.68 109 ALA A N 1
ATOM 845 C CA . ALA A 1 112 ? 7.974 18.168 -7.101 1.00 45.56 109 ALA A CA 1
ATOM 846 C C . ALA A 1 112 ? 9.329 17.535 -7.406 1.00 44.80 109 ALA A C 1
ATOM 847 O O . ALA A 1 112 ? 9.830 17.638 -8.526 1.00 43.62 109 ALA A O 1
ATOM 849 N N . GLY A 1 113 ? 9.914 16.885 -6.402 1.00 47.11 110 GLY A N 1
ATOM 850 C CA . GLY A 1 113 ? 11.203 16.230 -6.549 1.00 35.11 110 GLY A CA 1
ATOM 851 C C . GLY A 1 113 ? 12.379 17.149 -6.275 1.00 40.14 110 GLY A C 1
ATOM 852 O O . GLY A 1 113 ? 13.459 16.964 -6.834 1.00 42.48 110 GLY A O 1
ATOM 853 N N . LEU A 1 114 ? 12.178 18.135 -5.405 1.00 37.94 111 LEU A N 1
ATOM 854 C CA . LEU A 1 114 ? 13.196 19.155 -5.155 1.00 41.27 111 LEU A CA 1
ATOM 855 C C . LEU A 1 114 ? 13.721 19.133 -3.724 1.00 45.53 111 LEU A C 1
ATOM 856 O O . LEU A 1 114 ? 14.328 20.102 -3.268 1.00 45.95 111 LEU A O 1
ATOM 861 N N . SER A 1 115 ? 13.493 18.032 -3.016 1.00 45.00 112 SER A N 1
ATOM 862 C CA . SER A 1 115 ? 13.905 17.942 -1.619 1.00 49.48 112 SER A CA 1
ATOM 863 C C . SER A 1 115 ? 15.418 18.062 -1.465 1.00 52.36 112 SER A C 1
ATOM 864 O O . SER A 1 115 ? 15.916 18.488 -0.419 1.00 47.78 112 SER A O 1
ATOM 867 N N . ASP A 1 116 ? 16.146 17.691 -2.512 1.00 46.53 113 ASP A N 1
ATOM 868 C CA . ASP A 1 116 ? 17.602 17.732 -2.475 1.00 54.13 113 ASP A CA 1
ATOM 869 C C . ASP A 1 116 ? 18.151 19.098 -2.880 1.00 54.29 113 ASP A C 1
ATOM 870 O O . ASP A 1 116 ? 19.284 19.441 -2.545 1.00 47.63 113 ASP A O 1
ATOM 875 N N . LYS A 1 117 ? 17.340 19.876 -3.591 1.00 53.09 114 LYS A N 1
ATOM 876 C CA . LYS A 1 117 ? 17.768 21.184 -4.071 1.00 37.83 114 LYS A CA 1
ATOM 877 C C . LYS A 1 117 ? 17.314 22.333 -3.181 1.00 39.42 114 LYS A C 1
ATOM 878 O O . LYS A 1 117 ? 18.014 23.338 -3.059 1.00 40.34 114 LYS A O 1
ATOM 884 N N . ILE A 1 118 ? 16.147 22.190 -2.558 1.00 41.02 115 ILE A N 1
ATOM 885 C CA . ILE A 1 118 ? 15.614 23.254 -1.713 1.00 41.85 115 ILE A CA 1
ATOM 886 C C . ILE A 1 118 ? 15.790 22.939 -0.234 1.00 37.15 115 ILE A C 1
ATOM 887 O O . ILE A 1 118 ? 15.514 21.826 0.207 1.00 38.17 115 ILE A O 1
ATOM 892 N N . GLY A 1 119 ? 16.259 23.926 0.522 1.00 37.18 116 GLY A N 1
ATOM 893 C CA . GLY A 1 119 ? 16.404 23.795 1.958 1.00 30.87 116 GLY A CA 1
ATOM 894 C C . GLY A 1 119 ? 15.769 24.957 2.697 1.00 43.98 116 GLY A C 1
ATOM 895 O O . GLY A 1 119 ? 16.084 26.120 2.439 1.00 39.13 116 GLY A O 1
ATOM 896 N N . LEU A 1 120 ? 14.870 24.639 3.623 1.00 46.28 117 LEU A N 1
ATOM 897 C CA . LEU A 1 120 ? 14.160 25.652 4.392 1.00 35.95 117 LEU A CA 1
ATOM 898 C C . LEU A 1 120 ? 14.971 26.157 5.581 1.00 44.22 117 LEU A C 1
ATOM 899 O O . LEU A 1 120 ? 15.405 25.377 6.428 1.00 50.37 117 LEU A O 1
ATOM 904 N N . ARG A 1 121 ? 15.172 27.469 5.637 1.00 45.27 118 ARG A N 1
ATOM 905 C CA . ARG A 1 121 ? 15.773 28.099 6.802 1.00 44.09 118 ARG A CA 1
ATOM 906 C C . ARG A 1 121 ? 14.683 28.819 7.589 1.00 48.33 118 ARG A C 1
ATOM 907 O O . ARG A 1 121 ? 14.305 29.942 7.260 1.00 50.89 118 ARG A O 1
ATOM 915 N N . LEU A 1 122 ? 14.176 28.164 8.627 1.00 49.51 119 LEU A N 1
ATOM 916 C CA . LEU A 1 122 ? 13.073 28.707 9.407 1.00 43.54 119 LEU A CA 1
ATOM 917 C C . LEU A 1 122 ? 13.559 29.590 10.556 1.00 42.05 119 LEU A C 1
ATOM 918 O O . LEU A 1 122 ? 13.907 29.101 11.627 1.00 48.74 119 LEU A O 1
ATOM 923 N N . SER A 1 123 ? 13.577 30.896 10.310 1.00 43.62 120 SER A N 1
ATOM 924 C CA . SER A 1 123 ? 13.942 31.888 11.311 1.00 42.75 120 SER A CA 1
ATOM 925 C C . SER A 1 123 ? 13.953 33.245 10.626 1.00 38.08 120 SER A C 1
ATOM 926 O O . SER A 1 123 ? 13.906 33.310 9.402 1.00 40.44 120 SER A O 1
ATOM 929 N N . PRO A 1 124 ? 14.003 34.334 11.407 1.00 40.92 121 PRO A N 1
ATOM 930 C CA . PRO A 1 124 ? 14.056 35.655 10.774 1.00 42.94 121 PRO A CA 1
ATOM 931 C C . PRO A 1 124 ? 15.096 35.688 9.659 1.00 40.83 121 PRO A C 1
ATOM 932 O O . PRO A 1 124 ? 16.222 35.242 9.867 1.00 45.54 121 PRO A O 1
ATOM 936 N N . ALA A 1 125 ? 14.718 36.199 8.490 1.00 47.03 122 ALA A N 1
ATOM 937 C CA . ALA A 1 125 ? 15.630 36.273 7.350 1.00 46.31 122 ALA A CA 1
ATOM 938 C C . ALA A 1 125 ? 16.870 37.084 7.712 1.00 40.81 122 ALA A C 1
ATOM 939 O O . ALA A 1 125 ? 17.981 36.775 7.286 1.00 40.32 122 ALA A O 1
ATOM 941 N N . LYS A 1 126 ? 16.654 38.129 8.502 1.00 41.91 123 LYS A N 1
ATOM 942 C CA . LYS A 1 126 ? 17.725 38.939 9.065 1.00 43.56 123 LYS A CA 1
ATOM 943 C C . LYS A 1 126 ? 18.827 38.064 9.672 1.00 48.66 123 LYS A C 1
ATOM 944 O O . LYS A 1 126 ? 20.017 38.312 9.467 1.00 43.29 123 LYS A O 1
ATOM 950 N N . ASP A 1 127 ? 18.422 37.033 10.410 1.00 43.66 124 ASP A N 1
ATOM 951 C CA . ASP A 1 127 ? 19.364 36.141 11.081 1.00 40.09 124 ASP A CA 1
ATOM 952 C C . ASP A 1 127 ? 20.041 35.179 10.109 1.00 45.51 124 ASP A C 1
ATOM 953 O O . ASP A 1 127 ? 21.255 34.993 10.157 1.00 46.78 124 ASP A O 1
ATOM 958 N N . THR A 1 128 ? 19.247 34.565 9.237 1.00 47.49 125 THR A N 1
ATOM 959 C CA . THR A 1 128 ? 19.765 33.645 8.230 1.00 41.26 125 THR A CA 1
ATOM 960 C C . THR A 1 128 ? 20.808 34.318 7.341 1.00 50.59 125 THR A C 1
ATOM 961 O O . THR A 1 128 ? 21.826 33.717 7.001 1.00 54.13 125 THR A O 1
ATOM 965 N N . LEU A 1 129 ? 20.553 35.569 6.970 1.00 47.13 126 LEU A N 1
ATOM 966 C CA . LEU A 1 129 ? 21.474 36.312 6.117 1.00 45.26 126 LEU A CA 1
ATOM 967 C C . LEU A 1 129 ? 22.774 36.653 6.839 1.00 47.05 126 LEU A C 1
ATOM 968 O O . LEU A 1 129 ? 23.849 36.646 6.235 1.00 47.74 126 LEU A O 1
ATOM 973 N N . ALA A 1 130 ? 22.673 36.961 8.128 1.00 47.35 127 ALA A N 1
ATOM 974 C CA . ALA A 1 130 ? 23.851 37.312 8.913 1.00 48.31 127 ALA A CA 1
ATOM 975 C C . ALA A 1 130 ? 24.706 36.081 9.189 1.00 46.07 127 ALA A C 1
ATOM 976 O O . ALA A 1 130 ? 25.932 36.159 9.202 1.00 45.04 127 ALA A O 1
ATOM 978 N N . GLU A 1 131 ? 24.057 34.943 9.402 1.00 39.71 128 GLU A N 1
ATOM 979 C CA . GLU A 1 131 ? 24.781 33.691 9.560 1.00 42.84 128 GLU A CA 1
ATOM 980 C C . GLU A 1 131 ? 25.560 33.384 8.297 1.00 47.63 128 GLU A C 1
ATOM 981 O O . GLU A 1 131 ? 26.752 33.092 8.359 1.00 50.84 128 GLU A O 1
ATOM 987 N N . LEU A 1 132 ? 24.888 33.466 7.151 1.00 46.83 129 LEU A N 1
ATOM 988 C CA . LEU A 1 132 ? 25.529 33.202 5.867 1.00 47.61 129 LEU A CA 1
ATOM 989 C C . LEU A 1 132 ? 26.794 34.037 5.670 1.00 50.84 129 LEU A C 1
ATOM 990 O O . LEU A 1 132 ? 27.824 33.517 5.242 1.00 43.00 129 LEU A O 1
ATOM 995 N N . ILE A 1 133 ? 26.711 35.329 5.977 1.00 46.51 130 ILE A N 1
ATOM 996 C CA . ILE A 1 133 ? 27.868 36.214 5.869 1.00 51.52 130 ILE A CA 1
ATOM 997 C C . ILE A 1 133 ? 28.927 35.883 6.920 1.00 56.06 130 ILE A C 1
ATOM 998 O O . ILE A 1 133 ? 30.089 35.632 6.594 1.00 51.16 130 ILE A O 1
ATOM 1003 N N . HIS A 1 134 ? 28.514 35.898 8.184 1.00 54.63 131 HIS A N 1
ATOM 1004 C CA . HIS A 1 134 ? 29.418 35.627 9.296 1.00 57.63 131 HIS A CA 1
ATOM 1005 C C . HIS A 1 134 ? 29.966 34.187 9.222 1.00 56.75 131 HIS A C 1
ATOM 1006 O O . HIS A 1 134 ? 30.718 33.750 10.094 1.00 65.57 131 HIS A O 1
ATOM 1013 N N . ALA A 1 135 ? 29.601 33.461 8.167 1.00 44.58 132 ALA A N 1
ATOM 1014 C CA . ALA A 1 135 ? 30.116 32.110 7.950 1.00 40.62 132 ALA A CA 1
ATOM 1015 C C . ALA A 1 135 ? 30.834 31.988 6.606 1.00 54.83 132 ALA A C 1
ATOM 1016 O O . ALA A 1 135 ? 30.990 30.888 6.076 1.00 40.57 132 ALA A O 1
ATOM 1018 N N . GLY A 1 136 ? 31.258 33.124 6.058 1.00 57.58 133 GLY A N 1
ATOM 1019 C CA . GLY A 1 136 ? 32.040 33.154 4.833 1.00 58.06 133 GLY A CA 1
ATOM 1020 C C . GLY A 1 136 ? 31.311 32.734 3.567 1.00 62.29 133 GLY A C 1
ATOM 1021 O O . GLY A 1 136 ? 31.770 31.845 2.850 1.00 59.80 133 GLY A O 1
ATOM 1022 N N . GLN A 1 137 ? 30.180 33.374 3.282 1.00 53.30 134 GLN A N 1
ATOM 1023 C CA . GLN A 1 137 ? 29.424 33.070 2.069 1.00 45.04 134 GLN A CA 1
ATOM 1024 C C . GLN A 1 137 ? 29.238 34.312 1.206 1.00 45.18 134 GLN A C 1
ATOM 1025 O O . GLN A 1 137 ? 28.507 34.286 0.216 1.00 42.69 134 GLN A O 1
ATOM 1031 N N . ALA A 1 138 ? 29.898 35.399 1.588 1.00 36.80 135 ALA A N 1
ATOM 1032 C CA . ALA A 1 138 ? 29.871 36.615 0.790 1.00 36.48 135 ALA A CA 1
ATOM 1033 C C . ALA A 1 138 ? 30.408 36.336 -0.614 1.00 39.50 135 ALA A C 1
ATOM 1034 O O . ALA A 1 138 ? 31.406 35.631 -0.768 1.00 43.34 135 ALA A O 1
ATOM 1036 N N . TRP A 1 139 ? 29.733 36.882 -1.625 1.00 34.65 136 TRP A N 1
ATOM 1037 C CA . TRP A 1 139 ? 30.124 36.727 -3.031 1.00 32.24 136 TRP A CA 1
ATOM 1038 C C . TRP A 1 139 ? 29.802 35.339 -3.596 1.00 33.24 136 TRP A C 1
ATOM 1039 O O . TRP A 1 139 ? 30.241 34.987 -4.692 1.00 34.27 136 TRP A O 1
ATOM 1050 N N . GLN A 1 140 ? 29.030 34.554 -2.855 1.00 33.15 137 GLN A N 1
ATOM 1051 C CA . GLN A 1 140 ? 28.779 33.169 -3.243 1.00 34.54 137 GLN A CA 1
ATOM 1052 C C . GLN A 1 140 ? 27.471 32.929 -4.000 1.00 33.60 137 GLN A C 1
ATOM 1053 O O . GLN A 1 140 ? 27.318 31.903 -4.659 1.00 33.44 137 GLN A O 1
ATOM 1059 N N . TYR A 1 141 ? 26.536 33.869 -3.916 1.00 31.87 138 TYR A N 1
ATOM 1060 C CA . TYR A 1 141 ? 25.219 33.663 -4.504 1.00 33.97 138 TYR A CA 1
ATOM 1061 C C . TYR A 1 141 ? 25.018 34.345 -5.854 1.00 38.96 138 TYR A C 1
ATOM 1062 O O . TYR A 1 141 ? 25.609 35.391 -6.134 1.00 34.43 138 TYR A O 1
ATOM 1071 N N . ASP A 1 142 ? 24.176 33.725 -6.679 1.00 33.12 139 ASP A N 1
ATOM 1072 C CA . ASP A 1 142 ? 23.920 34.172 -8.041 1.00 32.64 139 ASP A CA 1
ATOM 1073 C C . ASP A 1 142 ? 22.662 35.024 -8.133 1.00 34.46 139 ASP A C 1
ATOM 1074 O O . ASP A 1 142 ? 22.635 36.036 -8.832 1.00 34.56 139 ASP A O 1
ATOM 1079 N N . LEU A 1 143 ? 21.626 34.610 -7.413 1.00 34.20 140 LEU A N 1
ATOM 1080 C CA . LEU A 1 143 ? 20.321 35.244 -7.508 1.00 27.80 140 LEU A CA 1
ATOM 1081 C C . LEU A 1 143 ? 19.622 35.261 -6.160 1.00 29.58 140 LEU A C 1
ATOM 1082 O O . LEU A 1 143 ? 19.478 34.224 -5.514 1.00 33.72 140 LEU A O 1
ATOM 1087 N N . ILE A 1 144 ? 19.188 36.442 -5.737 1.00 29.03 141 ILE A N 1
ATOM 1088 C CA . ILE A 1 144 ? 18.422 36.570 -4.503 1.00 32.73 141 ILE A CA 1
ATOM 1089 C C . ILE A 1 144 ? 17.067 37.253 -4.742 1.00 33.30 141 ILE A C 1
ATOM 1090 O O . ILE A 1 144 ? 17.001 38.357 -5.286 1.00 27.93 141 ILE A O 1
ATOM 1095 N N . TYR A 1 145 ? 15.994 36.582 -4.332 1.00 30.69 142 TYR A N 1
ATOM 1096 C CA . TYR A 1 145 ? 14.637 37.098 -4.488 1.00 30.68 142 TYR A CA 1
ATOM 1097 C C . TYR A 1 145 ? 14.087 37.556 -3.144 1.00 31.36 142 TYR A C 1
ATOM 1098 O O . TYR A 1 145 ? 13.880 36.747 -2.238 1.00 29.72 142 TYR A O 1
ATOM 1107 N N . ILE A 1 146 ? 13.860 38.861 -3.023 1.00 24.84 143 ILE A N 1
ATOM 1108 C CA . ILE A 1 146 ? 13.413 39.459 -1.772 1.00 28.24 143 ILE A CA 1
ATOM 1109 C C . ILE A 1 146 ? 11.908 39.689 -1.775 1.00 32.75 143 ILE A C 1
ATOM 1110 O O . ILE A 1 146 ? 11.408 40.550 -2.498 1.00 34.14 143 ILE A O 1
ATOM 1115 N N . ASP A 1 147 ? 11.190 38.929 -0.952 1.00 36.05 144 ASP A N 1
ATOM 1116 C CA . ASP A 1 147 ? 9.732 38.985 -0.937 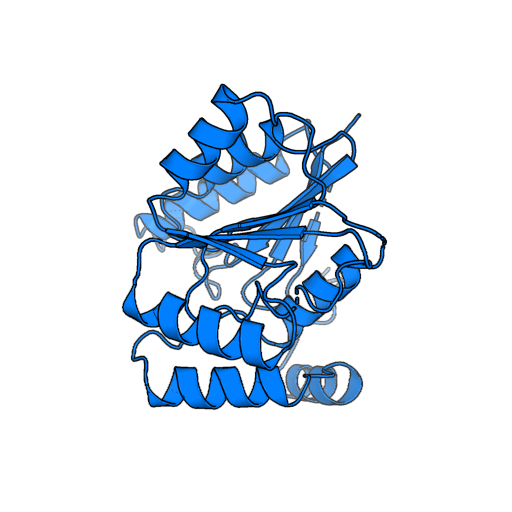1.00 32.76 144 ASP A CA 1
ATOM 1117 C C . ASP A 1 147 ? 9.158 38.588 0.428 1.00 34.52 144 ASP A C 1
ATOM 1118 O O . ASP A 1 147 ? 8.307 37.703 0.529 1.00 32.56 144 ASP A O 1
ATOM 1123 N N . ALA A 1 148 ? 9.631 39.253 1.477 1.00 39.93 145 ALA A N 1
ATOM 1124 C CA . ALA A 1 148 ? 9.155 38.995 2.834 1.00 44.36 145 ALA A CA 1
ATOM 1125 C C . ALA A 1 148 ? 8.542 40.253 3.449 1.00 43.30 145 ALA A C 1
ATOM 1126 O O . ALA A 1 148 ? 7.844 41.005 2.773 1.00 46.41 145 ALA A O 1
ATOM 1128 N N . ASP A 1 149 ? 8.796 40.478 4.733 1.00 43.06 146 ASP A N 1
ATOM 1129 C CA . ASP A 1 149 ? 8.307 41.684 5.395 1.00 45.61 146 ASP A CA 1
ATOM 1130 C C . ASP A 1 149 ? 8.910 42.928 4.746 1.00 44.00 146 ASP A C 1
ATOM 1131 O O . ASP A 1 149 ? 10.131 43.066 4.665 1.00 42.18 146 ASP A O 1
ATOM 1136 N N . LYS A 1 150 ? 8.049 43.833 4.288 1.00 47.03 147 LYS A N 1
ATOM 1137 C CA . LYS A 1 150 ? 8.490 44.980 3.494 1.00 53.36 147 LYS A CA 1
ATOM 1138 C C . LYS A 1 150 ? 9.297 46.002 4.293 1.00 46.95 147 LYS A C 1
ATOM 1139 O O . LYS A 1 150 ? 10.104 46.737 3.729 1.00 49.94 147 LYS A O 1
ATOM 1145 N N . ALA A 1 151 ? 9.078 46.050 5.602 1.00 47.91 148 ALA A N 1
ATOM 1146 C CA . ALA A 1 151 ? 9.804 46.987 6.452 1.00 50.57 148 ALA A CA 1
ATOM 1147 C C . ALA A 1 151 ? 11.316 46.774 6.352 1.00 53.52 148 ALA A C 1
ATOM 1148 O O . ALA A 1 151 ? 12.099 47.716 6.489 1.00 45.81 148 ALA A O 1
ATOM 1150 N N . ASN A 1 152 ? 11.716 45.531 6.099 1.00 43.81 149 ASN A N 1
ATOM 1151 C CA . ASN A 1 152 ? 13.128 45.170 6.078 1.00 42.45 149 ASN A CA 1
ATOM 1152 C C . ASN A 1 152 ? 13.752 45.034 4.692 1.00 46.65 149 ASN A C 1
ATOM 1153 O O . ASN A 1 152 ? 14.834 44.460 4.565 1.00 47.94 149 ASN A O 1
ATOM 1158 N N . THR A 1 153 ? 13.097 45.551 3.654 1.00 39.48 150 THR A N 1
ATOM 1159 C CA . THR A 1 153 ? 13.614 45.338 2.302 1.00 45.93 150 THR A CA 1
ATOM 1160 C C . THR A 1 153 ? 14.977 45.997 2.086 1.00 42.26 150 THR A C 1
ATOM 1161 O O . THR A 1 153 ? 15.817 45.448 1.379 1.00 43.67 150 THR A O 1
ATOM 1165 N N . ASP A 1 154 ? 15.201 47.162 2.690 1.00 40.92 151 ASP A N 1
ATOM 1166 C CA . ASP A 1 154 ? 16.498 47.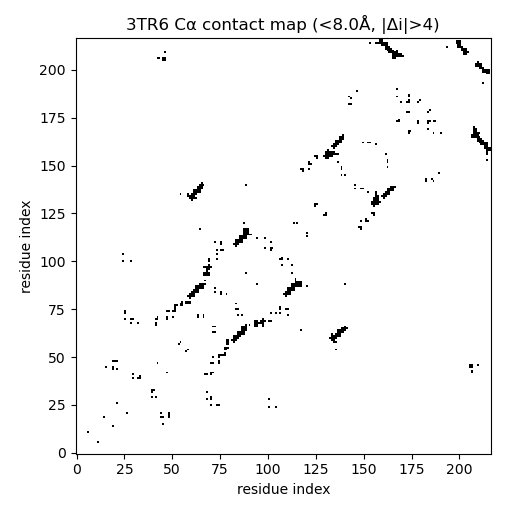829 2.555 1.00 40.58 151 ASP A CA 1
ATOM 1167 C C . ASP A 1 154 ? 17.599 46.997 3.200 1.00 38.95 151 ASP A C 1
ATOM 1168 O O . ASP A 1 154 ? 18.647 46.766 2.598 1.00 41.21 151 ASP A O 1
ATOM 1173 N N . LEU A 1 155 ? 17.353 46.549 4.428 1.00 41.91 152 LEU A N 1
ATOM 1174 C CA . LEU A 1 155 ? 18.254 45.624 5.104 1.00 37.12 152 LEU A CA 1
ATOM 1175 C C . LEU A 1 155 ? 18.565 44.414 4.225 1.00 42.24 152 LEU A C 1
ATOM 1176 O O . LEU A 1 155 ? 19.727 44.147 3.922 1.00 41.01 152 LEU A O 1
ATOM 1181 N N . TYR A 1 156 ? 17.523 43.687 3.823 1.00 37.50 153 TYR A N 1
ATOM 1182 C CA . TYR A 1 156 ? 17.678 42.508 2.972 1.00 34.22 153 TYR A CA 1
ATOM 1183 C C . TYR A 1 156 ? 18.434 42.815 1.682 1.00 36.81 153 TYR A C 1
ATOM 1184 O O . TYR A 1 156 ? 19.218 41.999 1.201 1.00 35.85 153 TYR A O 1
ATOM 1193 N N . TYR A 1 157 ? 18.174 43.987 1.116 1.00 36.13 154 TYR A N 1
ATOM 1194 C CA . TYR A 1 157 ? 18.841 44.418 -0.103 1.00 37.67 154 TYR A CA 1
ATOM 1195 C C . TYR A 1 157 ? 20.327 44.588 0.167 1.00 40.39 154 TYR A C 1
ATOM 1196 O O . TYR A 1 157 ? 21.173 44.056 -0.557 1.00 36.57 154 TYR A O 1
ATOM 1205 N N . GLU A 1 158 ? 20.630 45.329 1.227 1.00 41.29 155 GLU A N 1
ATOM 1206 C CA . GLU A 1 158 ? 22.004 45.613 1.616 1.00 37.26 155 GLU A CA 1
ATOM 1207 C C . GLU A 1 158 ? 22.778 44.327 1.889 1.00 36.67 155 GLU A C 1
ATOM 1208 O O . GLU A 1 158 ? 23.936 44.190 1.498 1.00 38.53 155 GLU A O 1
ATOM 1214 N N . GLU A 1 159 ? 22.125 43.385 2.559 1.00 35.11 156 GLU A N 1
ATOM 1215 C CA . GLU A 1 159 ? 22.730 42.097 2.860 1.00 35.54 156 GLU A CA 1
ATOM 1216 C C . GLU A 1 159 ? 22.888 41.255 1.598 1.00 39.55 156 GLU A C 1
ATOM 1217 O O . GLU A 1 159 ? 23.872 40.530 1.443 1.00 42.91 156 GLU A O 1
ATOM 1223 N N . SER A 1 160 ? 21.916 41.358 0.698 1.00 34.75 157 SER A N 1
ATOM 1224 C CA . SER A 1 160 ? 21.938 40.587 -0.538 1.00 36.58 157 SER A CA 1
ATOM 1225 C C . SER A 1 160 ? 23.072 41.022 -1.462 1.00 35.17 157 SER A C 1
ATOM 1226 O O . SER A 1 160 ? 23.590 40.220 -2.234 1.00 35.94 157 SER A O 1
ATOM 1229 N N . LEU A 1 161 ? 23.452 42.293 -1.387 1.00 34.32 158 LEU A N 1
ATOM 1230 C CA . LEU A 1 161 ? 24.591 42.777 -2.157 1.00 36.31 158 LEU A CA 1
ATOM 1231 C C . LEU A 1 161 ? 25.879 42.101 -1.704 1.00 32.29 158 LEU A C 1
ATOM 1232 O O . LEU A 1 161 ? 26.683 41.663 -2.523 1.00 35.47 158 LEU A O 1
ATOM 1237 N N . LYS A 1 162 ? 26.067 42.017 -0.393 1.00 36.76 159 LYS A N 1
ATOM 1238 C CA . LYS A 1 162 ? 27.262 41.401 0.168 1.00 35.74 159 LYS A CA 1
ATOM 1239 C C . LYS A 1 162 ? 27.365 39.938 -0.253 1.00 38.20 159 LYS A C 1
ATOM 1240 O O . LYS A 1 162 ? 28.455 39.438 -0.528 1.00 41.78 159 LYS A O 1
ATOM 1246 N N . LEU A 1 163 ? 26.221 39.261 -0.306 1.00 34.63 160 LEU A N 1
ATOM 1247 C CA . LEU A 1 163 ? 26.174 37.827 -0.577 1.00 35.09 160 LEU A CA 1
ATOM 1248 C C . LEU A 1 163 ? 26.242 37.480 -2.064 1.00 35.41 160 LEU A C 1
ATOM 1249 O O . LEU A 1 163 ? 26.469 36.325 -2.432 1.00 33.16 160 LEU A O 1
ATOM 1254 N N . LEU A 1 164 ? 26.036 38.477 -2.918 1.00 32.33 161 LEU A N 1
ATOM 1255 C CA . LEU A 1 164 ? 26.014 38.241 -4.356 1.00 34.45 161 LEU A CA 1
ATOM 1256 C C . LEU A 1 164 ? 27.408 38.226 -4.953 1.00 36.28 161 LEU A C 1
ATOM 1257 O O . LEU A 1 164 ? 28.261 39.038 -4.587 1.00 32.85 161 LEU A O 1
ATOM 1262 N N . ARG A 1 165 ? 27.632 37.298 -5.878 1.00 33.37 162 ARG A N 1
ATOM 1263 C CA . ARG A 1 165 ? 28.847 37.316 -6.676 1.00 33.03 162 ARG A CA 1
ATOM 1264 C C . ARG A 1 165 ? 28.839 38.553 -7.562 1.00 37.54 162 ARG A C 1
ATOM 1265 O O . ARG A 1 165 ? 27.838 39.263 -7.653 1.00 39.99 162 ARG A O 1
ATOM 1273 N N . GLU A 1 166 ? 29.967 38.813 -8.207 1.00 41.84 163 GLU A N 1
ATOM 1274 C CA . GLU A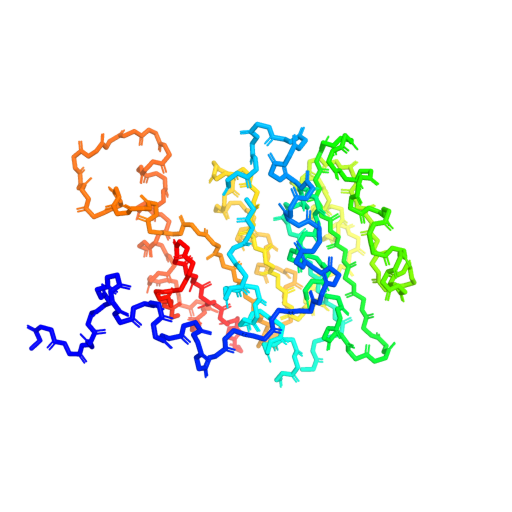 1 166 ? 30.039 39.863 -9.204 1.00 37.54 163 GLU A CA 1
ATOM 1275 C C . GLU A 1 166 ? 29.132 39.450 -10.358 1.00 41.01 163 GLU A C 1
ATOM 1276 O O . GLU A 1 166 ? 29.264 38.347 -10.893 1.00 31.93 163 GLU A O 1
ATOM 1282 N N . GLY A 1 167 ? 28.196 40.321 -10.723 1.00 35.55 164 GLY A N 1
ATOM 1283 C CA . GLY A 1 167 ? 27.234 40.005 -11.761 1.00 32.58 164 GLY A CA 1
ATOM 1284 C C . GLY A 1 167 ? 26.026 39.249 -11.235 1.00 37.78 164 GLY A C 1
ATOM 1285 O O . GLY A 1 167 ? 25.181 38.807 -12.010 1.00 39.52 164 GLY A O 1
ATOM 1286 N N . GLY A 1 168 ? 25.945 39.095 -9.916 1.00 32.32 165 GLY A N 1
ATOM 1287 C CA . GLY A 1 168 ? 24.797 38.470 -9.287 1.00 29.57 165 GLY A CA 1
ATOM 1288 C C . GLY A 1 168 ? 23.563 39.344 -9.412 1.00 35.20 165 GLY A C 1
ATOM 1289 O O . GLY A 1 168 ? 23.666 40.528 -9.743 1.00 28.78 165 GLY A O 1
ATOM 1290 N N . LEU A 1 169 ? 22.394 38.771 -9.140 1.00 30.26 166 LEU A N 1
ATOM 1291 C CA . LEU A 1 169 ? 21.140 39.487 -9.356 1.00 27.84 166 LEU A CA 1
ATOM 1292 C C . LEU A 1 169 ? 20.214 39.531 -8.138 1.00 29.40 166 LEU A C 1
ATOM 1293 O O . LEU A 1 169 ? 19.908 38.501 -7.538 1.00 27.11 166 LEU A O 1
ATOM 1298 N N . ILE A 1 170 ? 19.771 40.735 -7.787 1.00 28.23 167 ILE A N 1
ATOM 1299 C CA . ILE A 1 170 ? 18.718 40.912 -6.791 1.00 32.04 167 ILE A CA 1
ATOM 1300 C C . ILE A 1 170 ? 17.381 41.153 -7.484 1.00 29.91 167 ILE A C 1
ATOM 1301 O O . ILE A 1 170 ? 17.275 42.010 -8.357 1.00 26.11 167 ILE A O 1
ATOM 1306 N N . ALA A 1 171 ? 16.364 40.394 -7.092 1.00 29.88 168 ALA A N 1
ATOM 1307 C CA . ALA A 1 171 ? 15.004 40.632 -7.560 1.00 29.40 168 ALA A CA 1
ATOM 1308 C C . ALA A 1 171 ? 14.124 41.041 -6.381 1.00 30.71 168 ALA A C 1
ATOM 1309 O O . ALA A 1 171 ? 14.065 40.340 -5.374 1.00 33.79 168 ALA A O 1
ATOM 1311 N N . VAL A 1 172 ? 13.453 42.182 -6.503 1.00 30.07 169 VAL A N 1
ATOM 1312 C CA . VAL A 1 172 ? 12.603 42.684 -5.428 1.00 27.74 169 VAL A CA 1
ATOM 1313 C C . VAL A 1 172 ? 11.159 42.819 -5.895 1.00 28.98 169 VAL A C 1
ATOM 1314 O O . VAL A 1 172 ? 10.882 43.490 -6.887 1.00 32.25 169 VAL A O 1
ATOM 1318 N N . ASP A 1 173 ? 10.242 42.183 -5.175 1.00 30.95 170 ASP A N 1
ATOM 1319 C CA . ASP A 1 173 ? 8.826 42.241 -5.517 1.00 32.82 170 ASP A CA 1
ATOM 1320 C C . ASP A 1 173 ? 8.126 43.388 -4.787 1.00 34.73 170 ASP A C 1
ATOM 1321 O O . ASP A 1 173 ? 8.657 43.938 -3.822 1.00 35.47 170 ASP A O 1
ATOM 1326 N N . ASN A 1 174 ? 6.942 43.753 -5.271 1.00 32.57 171 ASN A N 1
ATOM 1327 C CA . ASN A 1 174 ? 6.071 44.720 -4.599 1.00 38.91 171 ASN A CA 1
ATOM 1328 C C . ASN A 1 174 ? 6.625 46.140 -4.513 1.00 34.00 171 ASN A C 1
ATOM 1329 O O . ASN A 1 174 ? 6.325 46.867 -3.568 1.00 31.82 171 ASN A O 1
ATOM 1334 N N . VAL A 1 175 ? 7.417 46.540 -5.502 1.00 33.52 172 VAL A N 1
ATOM 1335 C CA . VAL A 1 175 ? 7.978 47.889 -5.520 1.00 29.91 172 VAL A CA 1
ATOM 1336 C C . VAL A 1 175 ? 6.970 48.937 -5.996 1.00 32.19 172 VAL A C 1
ATOM 1337 O O . VAL A 1 175 ? 7.210 50.135 -5.867 1.00 33.55 172 VAL A O 1
ATOM 1341 N N . LEU A 1 176 ? 5.842 48.488 -6.542 1.00 37.57 173 LEU A N 1
ATOM 1342 C CA . LEU A 1 176 ? 4.824 49.412 -7.040 1.00 37.57 173 LEU A CA 1
ATOM 1343 C C . LEU A 1 176 ? 3.666 49.591 -6.061 1.00 41.42 173 LEU A C 1
ATOM 1344 O O . LEU A 1 176 ? 2.936 50.581 -6.128 1.00 38.51 173 LEU A O 1
ATOM 1349 N N . ARG A 1 177 ? 3.508 48.632 -5.152 1.00 43.58 174 ARG A N 1
ATOM 1350 C CA . ARG A 1 177 ? 2.450 48.677 -4.139 1.00 44.04 174 ARG A CA 1
ATOM 1351 C C . ARG A 1 177 ? 1.064 48.959 -4.723 1.00 41.24 174 ARG A C 1
ATOM 1352 O O . ARG A 1 177 ? 0.359 49.858 -4.266 1.00 46.76 174 ARG A O 1
ATOM 1360 N N . ARG A 1 178 ? 0.685 48.181 -5.731 1.00 37.34 175 ARG A N 1
ATOM 1361 C CA . ARG A 1 178 ? -0.614 48.321 -6.387 1.00 42.53 175 ARG A CA 1
ATOM 1362 C C . ARG A 1 178 ? -0.923 49.758 -6.818 1.00 43.98 175 ARG A C 1
ATOM 1363 O O . ARG A 1 178 ? -2.082 50.119 -7.024 1.00 44.02 175 ARG A O 1
ATOM 1371 N N . GLY A 1 179 ? 0.118 50.574 -6.954 1.00 41.16 176 GLY A N 1
ATOM 1372 C CA . GLY A 1 179 ? -0.042 51.935 -7.430 1.00 35.76 176 GLY A CA 1
ATOM 1373 C C . GLY A 1 179 ? 0.146 52.997 -6.363 1.00 42.41 176 GLY A C 1
ATOM 1374 O O . GLY A 1 179 ? 0.445 54.149 -6.680 1.00 39.39 176 GLY A O 1
ATOM 1375 N N . GLN A 1 180 ? -0.024 52.610 -5.100 1.00 42.18 177 GLN A N 1
ATOM 1376 C CA . GLN A 1 180 ? 0.063 53.546 -3.980 1.00 45.59 177 GLN A CA 1
ATOM 1377 C C . GLN A 1 180 ? 1.365 54.331 -3.979 1.00 46.88 177 GLN A C 1
ATOM 1378 O O . GLN A 1 180 ? 1.440 55.435 -3.438 1.00 51.30 177 GLN A O 1
ATOM 1384 N N . VAL A 1 181 ? 2.393 53.745 -4.576 1.00 43.97 178 VAL A N 1
ATOM 1385 C CA . VAL A 1 181 ? 3.739 54.288 -4.497 1.00 42.75 178 VAL A CA 1
ATOM 1386 C C . VAL A 1 181 ? 3.865 55.588 -5.295 1.00 44.57 178 VAL A C 1
ATOM 1387 O O . VAL A 1 181 ? 4.731 56.416 -5.021 1.00 42.24 178 VAL A O 1
ATOM 1391 N N . ALA A 1 182 ? 2.980 55.767 -6.270 1.00 47.77 179 ALA A N 1
ATOM 1392 C CA . ALA A 1 182 ? 2.983 56.966 -7.100 1.00 44.69 179 ALA A CA 1
ATOM 1393 C C . ALA A 1 182 ? 2.227 58.107 -6.426 1.00 54.64 179 ALA A C 1
ATOM 1394 O O . ALA A 1 182 ? 2.323 59.261 -6.846 1.00 58.81 179 ALA A O 1
ATOM 1396 N N . ASP A 1 183 ? 1.472 57.775 -5.383 1.00 60.87 180 ASP A N 1
ATOM 1397 C CA . ASP A 1 183 ? 0.733 58.771 -4.614 1.00 63.86 180 ASP A CA 1
ATOM 1398 C C . ASP A 1 183 ? 1.587 59.297 -3.466 1.00 65.57 180 ASP A C 1
ATOM 1399 O O . ASP A 1 183 ? 1.598 58.727 -2.374 1.00 66.23 180 ASP A O 1
ATOM 1404 N N . GLU A 1 184 ? 2.300 60.388 -3.725 1.00 72.36 181 GLU A N 1
ATOM 1405 C CA . GLU A 1 184 ? 3.238 60.958 -2.761 1.00 81.15 181 GLU A CA 1
ATOM 1406 C C . GLU A 1 184 ? 2.579 61.296 -1.423 1.00 89.19 181 GLU A C 1
ATOM 1407 O O . GLU A 1 184 ? 3.259 61.469 -0.409 1.00 78.97 181 GLU A O 1
ATOM 1413 N N . GLU A 1 185 ? 1.252 61.385 -1.426 1.00 88.12 182 GLU A N 1
ATOM 1414 C CA . GLU A 1 185 ? 0.513 61.758 -0.226 1.00 83.10 182 GLU A CA 1
ATOM 1415 C C . GLU A 1 185 ? -0.159 60.577 0.473 1.00 86.66 182 GLU A C 1
ATOM 1416 O O . GLU A 1 185 ? -0.896 60.769 1.439 1.00 92.30 182 GLU A O 1
ATOM 1422 N N . ASN A 1 186 ? 0.087 59.363 -0.012 1.00 78.34 183 ASN A N 1
ATOM 1423 C CA . ASN A 1 186 ? -0.435 58.174 0.652 1.00 73.25 183 ASN A CA 1
ATOM 1424 C C . ASN A 1 186 ? 0.058 58.143 2.092 1.00 81.26 183 ASN A C 1
ATOM 1425 O O . ASN A 1 186 ? -0.732 58.070 3.035 1.00 85.71 183 ASN A O 1
ATOM 1430 N N . GLN A 1 187 ? 1.377 58.189 2.244 1.00 73.04 184 GLN A N 1
ATOM 1431 C CA . GLN A 1 187 ? 2.012 58.477 3.529 1.00 76.42 184 GLN A CA 1
ATOM 1432 C C . GLN A 1 187 ? 1.996 57.367 4.579 1.00 69.27 184 GLN A C 1
ATOM 1433 O O . GLN A 1 187 ? 2.583 57.531 5.649 1.00 65.01 184 GLN A O 1
ATOM 1439 N N . SER A 1 188 ? 1.342 56.247 4.289 1.00 59.45 185 SER A N 1
ATOM 1440 C CA . SER A 1 188 ? 1.409 55.109 5.199 1.00 65.99 185 SER A CA 1
ATOM 1441 C C . SER A 1 188 ? 2.873 54.718 5.409 1.00 73.43 185 SER A C 1
ATOM 1442 O O . SER A 1 188 ? 3.696 54.869 4.506 1.00 67.23 185 SER A O 1
ATOM 1445 N N . GLU A 1 189 ? 3.196 54.237 6.606 1.00 76.74 186 GLU A N 1
ATOM 1446 C CA . GLU A 1 189 ? 4.575 53.904 6.960 1.00 75.86 186 GLU A CA 1
ATOM 1447 C C . GLU A 1 189 ? 5.290 53.115 5.866 1.00 73.41 186 GLU A C 1
ATOM 1448 O O . GLU A 1 189 ? 6.371 53.499 5.412 1.00 61.29 186 GLU A O 1
ATOM 1454 N N . ASN A 1 190 ? 4.678 52.014 5.443 1.00 67.28 187 ASN A N 1
ATOM 1455 C CA . ASN A 1 190 ? 5.289 51.136 4.452 1.00 66.53 187 ASN A CA 1
ATOM 1456 C C . ASN A 1 190 ? 5.428 51.772 3.072 1.00 62.78 187 ASN A C 1
ATOM 1457 O O . ASN A 1 190 ? 6.369 51.477 2.334 1.00 59.18 187 ASN A O 1
ATOM 1462 N N . ASN A 1 191 ? 4.494 52.647 2.723 1.00 57.66 188 ASN A N 1
ATOM 1463 C CA . ASN A 1 191 ? 4.547 53.305 1.426 1.00 56.87 188 ASN A CA 1
ATOM 1464 C C . ASN A 1 191 ? 5.728 54.265 1.330 1.00 52.19 188 ASN A C 1
ATOM 1465 O O . ASN A 1 191 ? 6.387 54.346 0.296 1.00 54.25 188 ASN A O 1
ATOM 1470 N N . GLN A 1 192 ? 5.999 54.983 2.413 1.00 54.59 189 GLN A N 1
ATOM 1471 C CA . GLN A 1 192 ? 7.133 55.898 2.447 1.00 60.51 189 GLN A CA 1
ATOM 1472 C C . GLN A 1 192 ? 8.469 55.151 2.418 1.00 50.51 189 GLN A C 1
ATOM 1473 O O . GLN A 1 192 ? 9.451 55.646 1.867 1.00 42.02 189 GLN A O 1
ATOM 1479 N N . LEU A 1 193 ? 8.498 53.960 3.009 1.00 52.79 190 LEU A N 1
ATOM 1480 C CA . LEU A 1 193 ? 9.702 53.133 2.997 1.00 52.56 190 LEU A CA 1
ATOM 1481 C C . LEU A 1 193 ? 10.056 52.662 1.590 1.00 50.74 190 LEU A C 1
ATOM 1482 O O . LEU A 1 193 ? 11.229 52.642 1.213 1.00 41.12 190 LEU A O 1
ATOM 1487 N N . ILE A 1 194 ? 9.039 52.278 0.824 1.00 45.66 191 ILE A N 1
ATOM 1488 C CA . ILE A 1 194 ? 9.245 51.769 -0.527 1.00 38.94 191 ILE A CA 1
ATOM 1489 C C . ILE A 1 194 ? 9.553 52.895 -1.508 1.00 39.43 191 ILE A C 1
ATOM 1490 O O . ILE A 1 194 ? 10.336 52.718 -2.440 1.00 34.59 191 ILE A O 1
ATOM 1495 N N . ARG A 1 195 ? 8.939 54.054 -1.297 1.00 41.79 192 ARG A N 1
ATOM 1496 C CA . ARG A 1 195 ? 9.252 55.221 -2.110 1.00 42.81 192 ARG A CA 1
ATOM 1497 C C . ARG A 1 195 ? 10.700 55.630 -1.874 1.00 40.40 192 ARG A C 1
ATOM 1498 O O . ARG A 1 195 ? 11.433 55.947 -2.811 1.00 42.32 192 ARG A O 1
ATOM 1506 N N . LEU A 1 196 ? 11.112 55.604 -0.612 1.00 40.70 193 LEU A N 1
ATOM 1507 C CA . LEU A 1 196 ? 12.483 55.925 -0.252 1.00 41.85 193 LEU A CA 1
ATOM 1508 C C . LEU A 1 196 ? 13.440 54.891 -0.839 1.00 41.20 193 LEU A C 1
ATOM 1509 O O . LEU A 1 196 ? 14.535 55.232 -1.287 1.00 39.11 193 LEU A O 1
ATOM 1514 N N . PHE A 1 197 ? 13.015 53.630 -0.836 1.00 37.68 194 PHE A N 1
ATOM 1515 C CA . PHE A 1 197 ? 13.840 52.526 -1.323 1.00 35.30 194 PHE A CA 1
ATOM 1516 C C . PHE A 1 197 ? 14.038 52.561 -2.836 1.00 37.32 194 PHE A C 1
ATOM 1517 O O . PHE A 1 197 ? 15.148 52.349 -3.329 1.00 36.94 194 PHE A O 1
ATOM 1525 N N . ASN A 1 198 ? 12.958 52.820 -3.567 1.00 37.64 195 ASN A N 1
ATOM 1526 C CA . ASN A 1 198 ? 13.019 52.879 -5.022 1.00 31.28 195 ASN A CA 1
ATOM 1527 C C . ASN A 1 198 ? 13.980 53.947 -5.526 1.00 34.17 195 ASN A C 1
ATOM 1528 O O . ASN A 1 198 ? 14.691 53.734 -6.505 1.00 35.79 195 ASN A O 1
ATOM 1533 N N . GLN A 1 199 ? 13.998 55.095 -4.854 1.00 35.88 196 GLN A N 1
ATOM 1534 C CA . GLN A 1 199 ? 14.922 56.170 -5.204 1.00 36.62 196 GLN A CA 1
ATOM 1535 C C . GLN A 1 199 ? 16.356 55.783 -4.867 1.00 32.83 196 GLN A C 1
ATOM 1536 O O . GLN A 1 199 ? 17.286 56.102 -5.607 1.00 37.22 196 GLN A O 1
ATOM 1542 N N . LYS A 1 200 ? 16.527 55.094 -3.746 1.00 32.30 197 LYS A N 1
ATOM 1543 C CA . LYS A 1 200 ? 17.839 54.625 -3.320 1.00 36.52 197 LYS A CA 1
ATOM 1544 C C . LYS A 1 200 ? 18.459 53.691 -4.363 1.00 40.17 197 LYS A C 1
ATOM 1545 O O . LYS A 1 200 ? 19.621 53.858 -4.743 1.00 39.05 197 LYS A O 1
ATOM 1551 N N . VAL A 1 201 ? 17.677 52.720 -4.827 1.00 33.16 198 VAL A N 1
ATOM 1552 C CA . VAL A 1 201 ? 18.142 51.767 -5.830 1.00 36.26 198 VAL A CA 1
ATOM 1553 C C . VAL A 1 201 ? 18.413 52.439 -7.175 1.00 32.91 198 VAL A C 1
ATOM 1554 O O . VAL A 1 201 ? 19.408 52.148 -7.835 1.00 37.95 198 VAL A O 1
ATOM 1558 N N . TYR A 1 202 ? 17.520 53.337 -7.572 1.00 30.33 199 TYR A N 1
ATOM 1559 C CA . TYR A 1 202 ? 17.669 54.082 -8.817 1.00 34.56 199 TYR A CA 1
ATOM 1560 C C . TYR A 1 202 ? 18.971 54.891 -8.842 1.00 42.62 199 TYR A C 1
ATOM 1561 O O . TYR A 1 202 ? 19.571 55.094 -9.901 1.00 35.49 199 TYR A O 1
ATOM 1570 N N . LYS A 1 203 ? 19.405 55.341 -7.668 1.00 40.69 200 LYS A N 1
ATOM 1571 C CA . LYS A 1 203 ? 20.612 56.152 -7.550 1.00 39.51 200 LYS A CA 1
ATOM 1572 C C . LYS A 1 203 ? 21.846 55.310 -7.237 1.00 43.41 200 LYS A C 1
ATOM 1573 O O . LYS A 1 203 ? 22.976 55.778 -7.372 1.00 43.66 200 LYS A O 1
ATOM 1579 N N . ASP A 1 204 ? 21.623 54.069 -6.817 1.00 41.97 201 ASP A N 1
ATOM 1580 C CA . ASP A 1 204 ? 22.711 53.185 -6.408 1.00 38.83 201 ASP A CA 1
ATOM 1581 C C . ASP A 1 204 ? 23.639 52.837 -7.575 1.00 39.89 201 ASP A C 1
ATOM 1582 O O . ASP A 1 204 ? 23.226 52.207 -8.547 1.00 43.54 201 ASP A O 1
ATOM 1587 N N . GLU A 1 205 ? 24.898 53.251 -7.466 1.00 41.19 202 GLU A N 1
ATOM 1588 C CA . GLU A 1 205 ? 25.873 53.035 -8.531 1.00 41.77 202 GLU A CA 1
ATOM 1589 C C . GLU A 1 205 ? 26.626 51.718 -8.392 1.00 42.24 202 GLU A C 1
ATOM 1590 O O . GLU A 1 205 ? 27.558 51.447 -9.147 1.00 37.38 202 GLU A O 1
ATOM 1596 N N . ARG A 1 206 ? 26.215 50.900 -7.430 1.00 36.07 203 ARG A N 1
ATOM 1597 C CA . ARG A 1 206 ? 26.810 49.587 -7.231 1.00 31.30 203 ARG A CA 1
ATOM 1598 C C . ARG A 1 206 ? 26.132 48.546 -8.114 1.00 41.20 203 ARG A C 1
ATOM 1599 O O . ARG A 1 206 ? 26.595 47.407 -8.223 1.00 38.64 203 ARG A O 1
ATOM 1607 N N . VAL A 1 207 ? 25.032 48.948 -8.745 1.00 40.66 204 VAL A N 1
ATOM 1608 C CA . VAL A 1 207 ? 24.220 48.029 -9.532 1.00 36.56 204 VAL A CA 1
ATOM 1609 C C . VAL A 1 207 ? 23.774 48.630 -10.858 1.00 36.61 204 VAL A C 1
ATOM 1610 O O . VAL A 1 207 ? 23.773 49.846 -11.034 1.00 38.37 204 VAL A O 1
ATOM 1614 N N . ASP A 1 208 ? 23.410 47.756 -11.790 1.00 33.60 205 ASP A N 1
ATOM 1615 C CA . ASP A 1 208 ? 22.620 48.138 -12.952 1.00 35.09 205 ASP A CA 1
ATOM 1616 C C . ASP A 1 208 ? 21.225 47.590 -12.699 1.00 30.69 205 ASP A C 1
ATOM 1617 O O . ASP A 1 208 ? 21.076 46.465 -12.224 1.00 28.66 205 ASP A O 1
ATOM 1630 N N . ILE A 1 210 ? 16.586 47.719 -13.373 1.00 31.96 207 ILE A N 1
ATOM 1631 C CA . ILE A 1 210 ? 15.429 47.884 -14.232 1.00 28.82 207 ILE A CA 1
ATOM 1632 C C . ILE A 1 210 ? 14.210 47.564 -13.379 1.00 29.65 207 ILE A C 1
ATOM 1633 O O . ILE A 1 210 ? 14.292 46.747 -12.460 1.00 32.42 207 ILE A O 1
ATOM 1638 N N . LEU A 1 211 ? 13.088 48.218 -13.659 1.00 25.40 208 LEU A N 1
ATOM 1639 C CA . LEU A 1 211 ? 11.852 47.926 -12.943 1.00 26.03 208 LEU A CA 1
ATOM 1640 C C . LEU A 1 211 ? 10.804 47.366 -13.902 1.00 30.59 208 LEU A C 1
ATOM 1641 O O . LEU A 1 211 ? 10.257 48.090 -14.737 1.00 30.26 208 LEU A O 1
ATOM 1646 N N . ILE A 1 212 ? 10.534 46.071 -13.777 1.00 25.52 209 ILE A N 1
ATOM 1647 C CA . ILE A 1 212 ? 9.604 45.389 -14.665 1.00 25.19 209 ILE A CA 1
ATOM 1648 C C . ILE A 1 212 ? 8.184 45.464 -14.122 1.00 29.02 209 ILE A C 1
ATOM 1649 O O . ILE A 1 212 ? 7.931 45.078 -12.980 1.00 28.21 209 ILE A O 1
ATOM 1654 N N . PRO A 1 213 ? 7.247 45.960 -14.943 1.00 30.24 210 PRO A N 1
ATOM 1655 C CA . PRO A 1 213 ? 5.835 46.028 -14.557 1.00 26.91 210 PRO A CA 1
ATOM 1656 C C . PRO A 1 213 ? 5.142 44.671 -14.705 1.00 28.35 210 PRO A C 1
ATOM 1657 O O . PRO A 1 213 ? 4.137 44.552 -15.401 1.00 28.85 210 PRO A O 1
ATOM 1661 N N . ILE A 1 214 ? 5.693 43.651 -14.059 1.00 30.42 211 ILE A N 1
ATOM 1662 C CA . ILE A 1 214 ? 5.049 42.351 -13.996 1.00 30.01 211 ILE A CA 1
ATOM 1663 C C . ILE A 1 214 ? 4.846 41.997 -12.525 1.00 33.05 211 ILE A C 1
ATOM 1664 O O . ILE A 1 214 ? 5.660 42.374 -11.679 1.00 29.43 211 ILE A O 1
ATOM 1669 N N . GLY A 1 215 ? 3.758 41.296 -12.216 1.00 30.23 212 GLY A N 1
ATOM 1670 C CA . GLY A 1 215 ? 3.359 41.114 -10.831 1.00 26.86 212 GLY A CA 1
ATOM 1671 C C . GLY A 1 215 ? 3.113 42.480 -10.218 1.00 27.77 212 GLY A C 1
ATOM 1672 O O . GLY A 1 215 ? 2.609 43.379 -10.889 1.00 29.17 212 GLY A O 1
ATOM 1673 N N . ASP A 1 216 ? 3.477 42.655 -8.953 1.00 30.83 213 ASP A N 1
ATOM 1674 C CA . ASP A 1 216 ? 3.341 43.962 -8.312 1.00 34.39 213 ASP A CA 1
ATOM 1675 C C . ASP A 1 216 ? 4.583 44.830 -8.540 1.00 33.67 213 ASP A C 1
ATOM 1676 O O . ASP A 1 216 ? 4.925 45.687 -7.720 1.00 29.70 213 ASP A O 1
ATOM 1681 N N . GLY A 1 217 ? 5.250 44.611 -9.666 1.00 29.59 214 GLY A N 1
ATOM 1682 C CA . GLY A 1 217 ? 6.475 45.323 -9.962 1.00 30.31 214 GLY A CA 1
ATOM 1683 C C . GLY A 1 217 ? 7.668 44.518 -9.491 1.00 36.62 214 GLY A C 1
ATOM 1684 O O . GLY A 1 217 ? 7.721 44.072 -8.343 1.00 31.70 214 GLY A O 1
ATOM 1685 N N . LEU A 1 218 ? 8.624 44.320 -10.388 1.00 28.35 215 LEU A N 1
ATOM 1686 C CA . LEU A 1 218 ? 9.808 43.550 -10.064 1.00 23.12 215 LEU A CA 1
ATOM 1687 C C . LEU A 1 218 ? 11.072 44.326 -10.422 1.00 29.84 215 LEU A C 1
ATOM 1688 O O . LEU A 1 218 ? 11.398 44.491 -11.598 1.00 33.32 215 LEU A O 1
ATOM 1693 N N . THR A 1 219 ? 11.772 44.817 -9.405 1.00 25.50 216 THR A N 1
ATOM 1694 C CA . THR A 1 219 ? 13.044 45.492 -9.627 1.00 28.89 216 THR A CA 1
ATOM 1695 C C . THR A 1 219 ? 14.166 44.472 -9.725 1.00 30.54 216 THR A C 1
ATOM 1696 O O . THR A 1 219 ? 14.279 43.579 -8.886 1.00 29.00 216 THR A O 1
ATOM 1700 N N . LEU A 1 220 ? 14.981 44.596 -10.765 1.00 29.28 217 LEU A N 1
ATOM 1701 C CA . LEU A 1 220 ? 16.160 43.756 -10.908 1.00 28.23 217 LEU A CA 1
ATOM 1702 C C . LEU A 1 220 ? 17.405 44.618 -10.763 1.00 28.93 217 LEU A C 1
ATOM 1703 O O . LEU A 1 220 ? 17.524 45.655 -11.407 1.00 30.39 217 LEU A O 1
ATOM 1708 N N . ALA A 1 221 ? 18.322 44.189 -9.903 1.00 30.52 218 ALA A N 1
ATOM 1709 C CA . ALA A 1 221 ? 19.567 44.913 -9.682 1.00 28.93 218 ALA A CA 1
ATOM 1710 C C . ALA A 1 221 ? 20.764 43.974 -9.812 1.00 31.22 218 ALA A C 1
ATOM 1711 O O . ALA A 1 221 ? 20.968 43.092 -8.978 1.00 30.51 218 ALA A O 1
ATOM 1713 N N . ARG A 1 222 ? 21.543 44.165 -10.873 1.00 27.36 219 ARG A N 1
ATOM 1714 C CA . ARG A 1 222 ? 22.749 43.379 -11.094 1.00 31.31 219 ARG A CA 1
ATOM 1715 C C . ARG A 1 222 ? 23.958 44.027 -10.421 1.00 30.24 219 ARG A C 1
ATOM 1716 O O . ARG A 1 222 ? 24.267 45.192 -10.670 1.00 30.46 219 ARG A O 1
ATOM 1724 N N . LYS A 1 223 ? 24.637 43.266 -9.570 1.00 30.28 220 LYS A N 1
ATOM 1725 C CA . LYS A 1 223 ? 25.824 43.752 -8.876 1.00 35.32 220 LYS A CA 1
ATOM 1726 C C . LYS A 1 223 ? 26.984 43.957 -9.855 1.00 38.95 220 LYS A C 1
ATOM 1727 O O . LYS A 1 223 ? 27.475 43.001 -10.459 1.00 34.44 220 LYS A O 1
ATOM 1733 N N . LYS A 1 224 ? 27.413 45.209 -10.004 1.00 40.85 221 LYS A N 1
ATOM 1734 C CA . LYS A 1 224 ? 28.457 45.567 -10.962 1.00 40.84 221 LYS A CA 1
ATOM 1735 C C . LYS A 1 224 ? 29.844 45.063 -10.579 1.00 51.25 221 LYS A C 1
ATOM 1736 O O . LYS A 1 224 ? 30.117 44.759 -9.412 1.00 50.63 221 LYS A O 1
ATOM 1742 N N . SER A 1 225 ? 30.720 44.992 -11.580 1.00 66.10 222 SER A N 1
ATOM 1743 C CA . SER A 1 225 ? 32.108 44.568 -11.383 1.00 69.20 222 SER A CA 1
ATOM 1744 C C . SER A 1 225 ? 32.890 45.584 -10.544 1.00 67.36 222 SER A C 1
ATOM 1745 O O . SER A 1 225 ? 32.587 46.779 -10.561 1.00 46.64 222 SER A O 1
#

InterPro domains:
  IPR002935 Class I-like SAM-dependent O-methyltransferase [PF01596] (19-221)
  IPR002935 Class I-like SAM-dependent O-methyltransferase [PS51682] (3-221)
  IPR029063 S-adenosyl-L-methionine-dependent methyltransferase superfamily [G3DSA:3.40.50.150] (1-222)
  IPR029063 S-adenosyl-L-methionine-dependent methyltransferase superfamily [SSF53335] (9-221)
  IPR050362 Cation-dependent O-methyltransferase [PTHR10509] (6-221)